Protein AF-A0A2N2IQR4-F1 (afdb_monomer_lite)

Foldseek 3Di:
DDDDDDDDDDDDDPDDDDDDDDPDPVNVVLVVQQDPCVVVLVVLLVCLVVFLVFKDWDKDKDWDDPDPQKTKIDMATQKIWGDDPNDIDMDGQVPQPPGDKDWDIWMWGDDPQKIKTAKIKIFLPPLSVSQSSSQVSLQCSQVVDPVHHHHRHPLVVLLNRGDQQVVLVVVQVVVCVVPVPDDRPSVVSSVVSNVVSVVVSVVVVVVSVVVSVLQGMWMWMKMWGHPDPQATDWIKIWTDGSNDTDIDIGGDHDD

pLDDT: mean 74.35, std 15.12, range [32.72, 92.81]

Radius of gyration: 30.04 Å; chains: 1; bounding box: 69×46×110 Å

Structure (mmCIF, N/CA/C/O backbone):
data_AF-A0A2N2IQR4-F1
#
_entry.id   AF-A0A2N2IQR4-F1
#
loop_
_atom_site.group_PDB
_atom_site.id
_atom_site.type_symbol
_atom_site.label_atom_id
_atom_site.label_alt_id
_atom_site.label_comp_id
_atom_site.label_asym_id
_atom_site.label_entity_id
_atom_site.label_seq_id
_atom_site.pdbx_PDB_ins_code
_atom_site.Cartn_x
_atom_site.Cartn_y
_atom_site.Cartn_z
_atom_site.occupancy
_atom_site.B_iso_or_equiv
_atom_site.auth_seq_id
_atom_site.auth_comp_id
_atom_site.auth_asym_id
_atom_site.auth_atom_id
_atom_site.pdbx_PDB_model_num
ATOM 1 N N . MET A 1 1 ? 37.941 -34.150 -79.525 1.00 46.03 1 MET A N 1
ATOM 2 C CA . MET A 1 1 ? 38.122 -34.285 -78.064 1.00 46.03 1 MET A CA 1
ATOM 3 C C . MET A 1 1 ? 38.570 -32.944 -77.514 1.00 46.03 1 MET A C 1
ATOM 5 O O . MET A 1 1 ? 39.666 -32.534 -77.856 1.00 46.03 1 MET A O 1
ATOM 9 N N . LEU A 1 2 ? 37.704 -32.277 -76.746 1.00 33.53 2 LEU A N 1
ATOM 10 C CA . LEU A 1 2 ? 37.981 -31.318 -75.663 1.00 33.53 2 LEU A CA 1
ATOM 11 C C . LEU A 1 2 ? 36.611 -31.006 -75.017 1.00 33.53 2 LEU A C 1
ATOM 13 O O . LEU A 1 2 ? 35.643 -30.749 -75.730 1.00 33.53 2 LEU A O 1
ATOM 17 N N . LYS A 1 3 ? 36.510 -31.203 -73.696 1.00 36.94 3 LYS A N 1
ATOM 18 C CA . LYS A 1 3 ? 35.276 -31.198 -72.881 1.00 36.94 3 LYS A CA 1
ATOM 19 C C . LYS A 1 3 ? 34.737 -29.772 -72.634 1.00 36.94 3 LYS A C 1
ATOM 21 O O . LYS A 1 3 ? 35.540 -28.843 -72.610 1.00 36.94 3 LYS A O 1
ATOM 26 N N . PRO A 1 4 ? 33.425 -29.597 -72.380 1.00 36.53 4 PRO A N 1
ATOM 27 C CA . PRO A 1 4 ? 32.854 -28.324 -71.943 1.00 36.53 4 PRO A CA 1
ATOM 28 C C . PRO A 1 4 ? 33.102 -28.078 -70.442 1.00 36.53 4 PRO A C 1
ATOM 30 O O . PRO A 1 4 ? 33.101 -29.018 -69.649 1.00 36.53 4 PRO A O 1
ATOM 33 N N . ALA A 1 5 ? 33.329 -26.814 -70.076 1.00 39.09 5 ALA A N 1
ATOM 34 C CA . ALA A 1 5 ? 33.608 -26.368 -68.712 1.00 39.09 5 ALA A CA 1
ATOM 35 C C . ALA A 1 5 ? 32.335 -26.305 -67.847 1.00 39.09 5 ALA A C 1
ATOM 37 O O . ALA A 1 5 ? 31.300 -25.789 -68.274 1.00 39.09 5 ALA A O 1
ATOM 38 N N . GLU A 1 6 ? 32.438 -26.829 -66.627 1.00 38.66 6 GLU A N 1
ATOM 39 C CA . GLU A 1 6 ? 31.408 -26.826 -65.585 1.00 38.66 6 GLU A CA 1
ATOM 40 C C . GLU A 1 6 ? 31.203 -25.414 -65.006 1.00 38.66 6 GLU A C 1
ATOM 42 O O . GLU A 1 6 ? 32.157 -24.681 -64.745 1.00 38.66 6 GLU A O 1
ATOM 47 N N . ARG A 1 7 ? 29.935 -25.026 -64.802 1.00 37.69 7 ARG A N 1
ATOM 48 C CA . ARG A 1 7 ? 29.548 -23.813 -64.067 1.00 37.69 7 ARG A CA 1
ATOM 49 C C . ARG A 1 7 ? 29.880 -23.988 -62.586 1.00 37.69 7 ARG A C 1
ATOM 51 O O . ARG A 1 7 ? 29.388 -24.925 -61.964 1.00 37.69 7 ARG A O 1
ATOM 58 N N . MET A 1 8 ? 30.638 -23.053 -62.018 1.00 36.00 8 MET A N 1
ATOM 59 C CA . MET A 1 8 ? 30.784 -22.931 -60.566 1.00 36.00 8 MET A CA 1
ATOM 60 C C . MET A 1 8 ? 29.458 -22.463 -59.934 1.00 36.00 8 MET A C 1
ATOM 62 O O . MET A 1 8 ? 28.780 -21.616 -60.526 1.00 36.00 8 MET A O 1
ATOM 66 N N . PRO A 1 9 ? 29.078 -22.972 -58.750 1.00 39.59 9 PRO A N 1
ATOM 67 C CA . PRO A 1 9 ? 27.963 -22.428 -57.986 1.00 39.59 9 PRO A CA 1
ATOM 68 C C . PRO A 1 9 ? 28.323 -21.026 -57.469 1.00 39.59 9 PRO A C 1
ATOM 70 O O . PRO A 1 9 ? 29.415 -20.808 -56.946 1.00 39.59 9 PRO A O 1
ATOM 73 N N . GLY A 1 10 ? 27.412 -20.070 -57.667 1.00 41.56 10 GLY A N 1
ATOM 74 C CA . GLY A 1 10 ? 27.537 -18.707 -57.149 1.00 41.56 10 GLY A CA 1
ATOM 75 C C . GLY A 1 10 ? 27.487 -18.654 -55.615 1.00 41.56 10 GLY A C 1
ATOM 76 O O . GLY A 1 10 ? 27.163 -19.658 -54.975 1.00 41.56 10 GLY A O 1
ATOM 77 N N . PRO A 1 11 ? 27.809 -17.495 -55.015 1.00 36.88 11 PRO A N 1
ATOM 78 C CA . PRO A 1 11 ? 27.816 -17.333 -53.569 1.00 36.88 11 PRO A CA 1
ATOM 79 C C . PRO A 1 11 ? 26.430 -17.617 -52.987 1.00 36.88 11 PRO A C 1
ATOM 81 O O . PRO A 1 11 ? 25.404 -17.170 -53.502 1.00 36.88 11 PRO A O 1
ATOM 84 N N . PHE A 1 12 ? 26.433 -18.394 -51.909 1.00 33.00 12 PHE A N 1
ATOM 85 C CA . PHE A 1 12 ? 25.277 -18.715 -51.089 1.00 33.00 12 PHE A CA 1
ATOM 86 C C . PHE A 1 12 ? 24.712 -17.402 -50.529 1.00 33.00 12 PHE A C 1
ATOM 88 O O . PHE A 1 12 ? 25.348 -16.759 -49.699 1.00 33.00 12 PHE A O 1
ATOM 95 N N . VAL A 1 13 ? 23.549 -16.973 -51.017 1.00 37.69 13 VAL A N 1
ATOM 96 C CA . VAL A 1 13 ? 22.765 -15.906 -50.386 1.00 37.69 13 VAL A CA 1
ATOM 97 C C . VAL A 1 13 ? 21.971 -16.581 -49.270 1.00 37.69 13 VAL A C 1
ATOM 99 O O . VAL A 1 13 ? 21.141 -17.437 -49.588 1.00 37.69 13 VAL A O 1
ATOM 102 N N . PRO A 1 14 ? 22.202 -16.266 -47.984 1.00 34.44 14 PRO A N 1
ATOM 103 C CA . PRO A 1 14 ? 21.338 -16.759 -46.927 1.00 34.44 14 PRO A CA 1
ATOM 104 C C . PRO A 1 14 ? 19.938 -16.194 -47.169 1.00 34.44 14 PRO A C 1
ATOM 106 O O . PRO A 1 14 ? 19.714 -14.985 -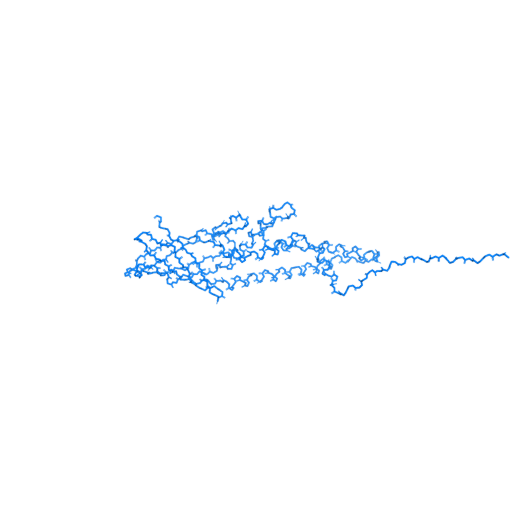47.121 1.00 34.44 14 PRO A O 1
ATOM 109 N N . THR A 1 15 ? 18.992 -17.070 -47.484 1.00 32.72 15 THR A N 1
ATOM 110 C CA . THR A 1 15 ? 17.569 -16.752 -47.430 1.00 32.72 15 THR A CA 1
ATOM 111 C C . THR A 1 15 ? 17.227 -16.413 -45.985 1.00 32.72 15 THR A C 1
ATOM 113 O O . THR A 1 15 ? 17.240 -17.302 -45.134 1.00 32.72 15 THR A O 1
ATOM 116 N N . LEU A 1 16 ? 16.945 -15.135 -45.720 1.00 33.28 16 LEU A N 1
ATOM 117 C CA . LEU A 1 16 ? 16.321 -14.674 -44.482 1.00 33.28 16 LEU A CA 1
ATOM 118 C C . LEU A 1 16 ? 15.070 -15.529 -44.213 1.00 33.28 16 LEU A C 1
ATOM 120 O O . LEU A 1 16 ? 14.200 -15.605 -45.091 1.00 33.28 16 LEU A O 1
ATOM 124 N N . PRO A 1 17 ? 14.963 -16.200 -43.055 1.00 35.16 17 PRO A N 1
ATOM 125 C CA . PRO A 1 17 ? 13.743 -16.894 -42.707 1.00 35.16 17 PRO A CA 1
ATOM 126 C C . PRO A 1 17 ? 12.660 -15.866 -42.374 1.00 35.16 17 PRO A C 1
ATOM 128 O O . PRO A 1 17 ? 12.889 -14.928 -41.622 1.00 35.16 17 PRO A O 1
ATOM 131 N N . GLY A 1 18 ? 11.480 -16.081 -42.953 1.00 33.03 18 GLY A N 1
ATOM 132 C CA . GLY A 1 18 ? 10.195 -15.755 -42.339 1.00 33.03 18 GLY A CA 1
ATOM 133 C C . GLY A 1 18 ? 9.960 -14.301 -41.944 1.00 33.03 18 GLY A C 1
ATOM 134 O O . GLY A 1 18 ? 10.193 -13.905 -40.811 1.00 33.03 18 GLY A O 1
ATOM 135 N N . ARG A 1 19 ? 9.331 -13.558 -42.855 1.00 37.69 19 ARG A N 1
ATOM 136 C CA . ARG A 1 19 ? 8.472 -12.412 -42.545 1.00 37.69 19 ARG A CA 1
ATOM 137 C C . ARG A 1 19 ? 7.421 -12.848 -41.504 1.00 37.69 19 ARG A C 1
ATOM 139 O O . ARG A 1 19 ? 6.400 -13.414 -41.887 1.00 37.69 19 ARG A O 1
ATOM 146 N N . HIS A 1 20 ? 7.682 -12.609 -40.221 1.00 36.56 20 HIS A N 1
ATOM 147 C CA . HIS A 1 20 ? 6.633 -12.508 -39.213 1.00 36.56 20 HIS A CA 1
ATOM 148 C C . HIS A 1 20 ? 6.045 -11.096 -39.300 1.00 36.56 20 HIS A C 1
ATOM 150 O O . HIS A 1 20 ? 6.766 -10.103 -39.350 1.00 36.56 20 HIS A O 1
ATOM 156 N N . GLU A 1 21 ? 4.726 -11.040 -39.458 1.00 39.31 21 GLU A N 1
ATOM 157 C CA . GLU A 1 21 ? 3.918 -9.826 -39.386 1.00 39.31 21 GLU A CA 1
ATOM 158 C C . GLU A 1 21 ? 4.241 -9.062 -38.102 1.00 39.31 21 GLU A C 1
ATOM 160 O O . GLU A 1 21 ? 4.269 -9.681 -37.043 1.00 39.31 21 GLU A O 1
ATOM 165 N N . GLY A 1 22 ? 4.482 -7.751 -38.241 1.00 35.44 22 GLY A N 1
ATOM 166 C CA . GLY A 1 22 ? 4.765 -6.760 -37.194 1.00 35.44 22 GLY A CA 1
ATOM 167 C C . GLY A 1 22 ? 4.352 -7.134 -35.771 1.00 35.44 22 GLY A C 1
ATOM 168 O O . GLY A 1 22 ? 3.330 -6.664 -35.280 1.00 35.44 22 GLY A O 1
ATOM 169 N N . ARG A 1 23 ? 5.188 -7.925 -35.100 1.00 37.59 23 ARG A N 1
ATOM 170 C CA . ARG A 1 23 ? 5.576 -7.594 -33.735 1.00 37.59 23 ARG A CA 1
ATOM 171 C C . ARG A 1 23 ? 6.547 -6.443 -33.881 1.00 37.59 23 ARG A C 1
ATOM 173 O O . ARG A 1 23 ? 7.438 -6.508 -34.733 1.00 37.59 23 ARG A O 1
ATOM 180 N N . ASP A 1 24 ? 6.246 -5.339 -33.214 1.00 47.69 24 ASP A N 1
ATOM 181 C CA . ASP A 1 24 ? 7.036 -4.131 -33.365 1.00 47.69 24 ASP A CA 1
ATOM 182 C C . ASP A 1 24 ? 8.486 -4.479 -33.006 1.00 47.69 24 ASP A C 1
ATOM 184 O O . ASP A 1 24 ? 8.735 -5.133 -32.002 1.00 47.69 24 ASP A O 1
ATOM 188 N N . LEU A 1 25 ? 9.462 -4.035 -33.803 1.00 46.28 25 LEU A N 1
ATOM 189 C CA . LEU A 1 25 ? 10.890 -4.121 -33.446 1.00 46.28 25 LEU A CA 1
ATOM 190 C C . LEU A 1 25 ? 11.134 -3.576 -32.022 1.00 46.28 25 LEU A C 1
ATOM 192 O O . LEU A 1 25 ? 12.064 -3.979 -31.335 1.00 46.28 25 LEU A O 1
ATOM 196 N N . VAL A 1 26 ? 10.265 -2.653 -31.604 1.00 43.19 26 VAL A N 1
ATOM 197 C CA . VAL A 1 26 ? 10.172 -2.083 -30.264 1.00 43.19 26 VAL A CA 1
ATOM 198 C C . VAL A 1 26 ? 9.746 -3.120 -29.219 1.00 43.19 26 VAL A C 1
ATOM 200 O O . VAL A 1 26 ? 10.344 -3.129 -28.156 1.00 43.19 26 VAL A O 1
ATOM 203 N N . ASP A 1 27 ? 8.792 -4.009 -29.504 1.00 44.38 27 ASP A N 1
ATOM 204 C CA . ASP A 1 27 ? 8.357 -5.071 -28.582 1.00 44.38 27 ASP A CA 1
ATOM 205 C C . ASP A 1 27 ? 9.464 -6.116 -28.371 1.00 44.38 27 ASP A C 1
ATOM 207 O O . ASP A 1 27 ? 9.732 -6.499 -27.237 1.00 44.38 27 ASP A O 1
ATOM 211 N N . ASP A 1 28 ? 10.163 -6.518 -29.440 1.00 53.44 28 ASP A N 1
ATOM 212 C CA . ASP A 1 28 ? 11.284 -7.468 -29.346 1.00 53.44 28 ASP A CA 1
ATOM 213 C C . ASP A 1 28 ? 12.491 -6.849 -28.603 1.00 53.44 28 ASP A C 1
ATOM 215 O O . ASP A 1 28 ? 13.154 -7.527 -27.821 1.00 53.44 28 ASP A O 1
ATOM 219 N N . LEU A 1 29 ? 12.754 -5.545 -28.790 1.00 51.97 29 LEU A N 1
ATOM 220 C CA . LEU A 1 29 ? 13.751 -4.800 -28.007 1.00 51.97 29 LEU A CA 1
ATOM 221 C C . LEU A 1 29 ? 13.323 -4.673 -26.537 1.00 51.97 29 LEU A C 1
ATOM 223 O O . LEU A 1 29 ? 14.140 -4.848 -25.640 1.00 51.97 29 LEU A O 1
ATOM 227 N N . ILE A 1 30 ? 12.051 -4.384 -26.265 1.00 52.94 30 ILE A N 1
ATOM 228 C CA . ILE A 1 30 ? 11.530 -4.296 -24.898 1.00 52.94 30 ILE A CA 1
ATOM 229 C C . ILE A 1 30 ? 11.671 -5.649 -24.184 1.00 52.94 30 ILE A C 1
ATOM 231 O O . ILE A 1 30 ? 12.169 -5.678 -23.064 1.00 52.94 30 ILE A O 1
ATOM 235 N N . ASP A 1 31 ? 11.322 -6.765 -24.826 1.00 59.16 31 ASP A N 1
ATOM 236 C CA . ASP A 1 31 ? 11.458 -8.104 -24.234 1.00 59.16 31 ASP A CA 1
ATOM 237 C C . ASP A 1 31 ? 12.926 -8.504 -23.975 1.00 59.16 31 ASP A C 1
ATOM 239 O O . ASP A 1 31 ? 13.196 -9.241 -23.025 1.00 59.16 31 ASP A O 1
ATOM 243 N N . GLU A 1 32 ? 13.881 -8.015 -24.774 1.00 63.22 32 GLU A N 1
ATOM 244 C CA . GLU A 1 32 ? 15.316 -8.280 -24.575 1.00 63.22 32 GLU A CA 1
ATOM 245 C C . GLU A 1 32 ? 15.944 -7.414 -23.468 1.00 63.22 32 GLU A C 1
ATOM 247 O O . GLU A 1 32 ? 16.869 -7.859 -22.786 1.00 63.22 32 GLU A O 1
ATOM 252 N N . TYR A 1 33 ? 15.420 -6.205 -23.246 1.00 66.88 33 TYR A N 1
ATOM 253 C CA . TYR A 1 33 ? 15.952 -5.257 -22.259 1.00 66.88 33 TYR A CA 1
ATOM 254 C C . TYR A 1 33 ? 15.136 -5.157 -20.965 1.00 66.88 33 TYR A C 1
ATOM 256 O O . TYR A 1 33 ? 15.553 -4.441 -20.056 1.00 66.88 33 TYR A O 1
ATOM 264 N N . ILE A 1 34 ? 14.018 -5.882 -20.841 1.00 67.44 34 ILE A N 1
ATOM 265 C CA . ILE A 1 34 ? 13.331 -6.089 -19.562 1.00 67.44 34 ILE A CA 1
ATOM 266 C C . ILE A 1 34 ? 14.070 -7.186 -18.778 1.00 67.44 34 ILE A C 1
ATOM 268 O O . ILE A 1 34 ? 14.111 -8.344 -19.209 1.00 67.44 34 ILE A O 1
ATOM 272 N N . PRO A 1 35 ? 14.605 -6.886 -17.583 1.00 65.94 35 PRO A N 1
ATOM 273 C CA . PRO A 1 35 ? 15.250 -7.895 -16.764 1.00 65.94 35 PRO A CA 1
ATOM 274 C C . PRO A 1 35 ? 14.276 -9.016 -16.368 1.00 65.94 35 PRO A C 1
ATOM 276 O O . PRO A 1 35 ? 13.117 -8.740 -16.047 1.00 65.94 35 PRO A O 1
ATOM 279 N N . PRO A 1 36 ? 14.728 -10.280 -16.254 1.00 68.00 36 PRO A N 1
ATOM 280 C CA . PRO A 1 36 ? 13.872 -11.388 -15.820 1.00 68.00 36 PRO A CA 1
ATOM 281 C C . PRO A 1 36 ? 13.180 -11.153 -14.468 1.00 68.00 36 PRO A C 1
ATOM 283 O O . PRO A 1 36 ? 12.086 -11.665 -14.226 1.00 68.00 36 PRO A O 1
ATOM 286 N N . TRP A 1 37 ? 13.793 -10.358 -13.585 1.00 65.31 37 TRP A N 1
ATOM 287 C CA . TRP A 1 37 ? 13.205 -9.990 -12.299 1.00 65.31 37 TRP A CA 1
ATOM 288 C C . TRP A 1 37 ? 11.960 -9.100 -12.435 1.00 65.31 37 TRP A C 1
ATOM 290 O O . TRP A 1 37 ? 11.077 -9.161 -11.581 1.00 65.31 37 TRP A O 1
ATOM 300 N N . ALA A 1 38 ? 11.817 -8.332 -13.519 1.00 67.94 38 ALA A N 1
ATOM 301 C CA . ALA A 1 38 ? 10.671 -7.445 -13.728 1.00 67.94 38 ALA A CA 1
ATOM 302 C C . ALA A 1 38 ? 9.354 -8.226 -13.860 1.00 67.94 38 ALA A C 1
ATOM 304 O O . ALA A 1 38 ? 8.302 -7.772 -13.410 1.00 67.94 38 ALA A O 1
ATOM 305 N N . GLN A 1 39 ? 9.408 -9.457 -14.380 1.00 68.44 39 GLN A N 1
ATOM 306 C CA . GLN A 1 39 ? 8.248 -10.352 -14.411 1.00 68.44 39 GLN A CA 1
ATOM 307 C C . GLN A 1 39 ? 7.770 -10.714 -12.995 1.00 68.44 39 GLN A C 1
ATOM 309 O O . GLN A 1 39 ? 6.568 -10.841 -12.760 1.00 68.44 39 GLN A O 1
ATOM 314 N N . GLN A 1 40 ? 8.687 -10.821 -12.027 1.00 68.31 40 GLN A N 1
ATOM 315 C CA . GLN A 1 40 ? 8.338 -11.080 -10.626 1.00 68.31 40 GLN A CA 1
ATOM 316 C C . GLN A 1 40 ? 7.637 -9.877 -9.981 1.00 68.31 40 GLN A C 1
ATOM 318 O O . GLN A 1 40 ? 6.782 -10.066 -9.119 1.00 68.31 40 GLN A O 1
ATOM 323 N N . MET A 1 41 ? 7.928 -8.654 -10.435 1.00 65.75 41 MET A N 1
ATOM 324 C CA . MET A 1 41 ? 7.241 -7.446 -9.964 1.00 65.75 41 MET A CA 1
ATOM 325 C C . MET A 1 41 ? 5.789 -7.369 -10.429 1.00 65.75 41 MET A C 1
ATOM 327 O O . MET A 1 41 ? 4.927 -6.926 -9.673 1.00 65.75 41 MET A O 1
ATOM 331 N N . ILE A 1 42 ? 5.480 -7.880 -11.622 1.00 66.81 42 ILE A N 1
ATOM 332 C CA . ILE A 1 42 ? 4.090 -7.990 -12.089 1.00 66.81 42 ILE A CA 1
ATOM 333 C C . ILE A 1 42 ? 3.303 -8.970 -11.210 1.00 66.81 42 ILE A C 1
ATOM 335 O O . ILE A 1 42 ? 2.156 -8.694 -10.863 1.00 66.81 42 ILE A O 1
ATOM 339 N N . VAL A 1 43 ? 3.922 -10.084 -10.805 1.00 69.44 43 VAL A N 1
ATOM 340 C CA . VAL A 1 43 ? 3.301 -11.037 -9.868 1.00 69.44 43 VAL A CA 1
ATOM 341 C C . VAL A 1 43 ? 3.038 -10.372 -8.516 1.00 69.44 43 VAL A C 1
ATOM 343 O O . VAL A 1 43 ? 1.936 -10.489 -7.997 1.00 69.44 43 VAL A O 1
ATOM 346 N N . VAL A 1 44 ? 3.995 -9.602 -7.990 1.00 67.44 44 VAL A N 1
ATOM 347 C CA . VAL A 1 44 ? 3.833 -8.850 -6.732 1.00 67.44 44 VAL A CA 1
ATOM 348 C C . VAL A 1 44 ? 2.641 -7.894 -6.774 1.00 67.44 44 VAL A C 1
ATOM 350 O O . VAL A 1 44 ? 1.868 -7.830 -5.824 1.00 67.44 44 VAL A O 1
ATOM 353 N N . LEU A 1 45 ? 2.448 -7.176 -7.881 1.00 66.25 45 LEU A N 1
ATOM 354 C CA . LEU A 1 45 ? 1.283 -6.300 -8.042 1.00 66.25 45 LEU A CA 1
ATOM 355 C C . LEU A 1 45 ? -0.035 -7.086 -8.157 1.00 66.25 45 LEU A C 1
ATOM 357 O O . LEU A 1 45 ? -1.088 -6.566 -7.790 1.00 66.25 45 LEU A O 1
ATOM 361 N N . GLY A 1 46 ? 0.013 -8.332 -8.636 1.00 62.53 46 GLY A N 1
ATOM 362 C CA . GLY A 1 46 ? -1.127 -9.250 -8.641 1.00 62.53 46 GLY A CA 1
ATOM 363 C C . GLY A 1 46 ? -1.519 -9.744 -7.245 1.00 62.53 46 GLY A C 1
ATOM 364 O O . GLY A 1 46 ? -2.710 -9.873 -6.968 1.00 62.53 46 GLY A O 1
ATOM 365 N N . ASP A 1 47 ? -0.539 -9.938 -6.357 1.00 68.62 47 ASP A N 1
ATOM 366 C CA . ASP A 1 47 ? -0.728 -10.444 -4.985 1.00 68.62 47 ASP A CA 1
ATOM 367 C C . ASP A 1 47 ? -1.377 -9.399 -4.038 1.00 68.62 47 ASP A C 1
ATOM 369 O O . ASP A 1 47 ? -1.752 -9.714 -2.909 1.00 68.62 47 ASP A O 1
ATOM 373 N N . VAL A 1 48 ? -1.554 -8.145 -4.480 1.00 68.88 48 VAL A N 1
ATOM 374 C CA . VAL A 1 48 ? -2.131 -7.055 -3.664 1.00 68.88 48 VAL A CA 1
ATOM 375 C C . VAL A 1 48 ? -3.534 -7.393 -3.150 1.00 68.88 48 VAL A C 1
ATOM 377 O O . VAL A 1 48 ? -3.875 -7.019 -2.029 1.00 68.88 48 VAL A O 1
ATOM 380 N N . SER A 1 49 ? -4.350 -8.092 -3.948 1.00 64.25 49 SER A N 1
ATOM 381 C CA . SER A 1 49 ? -5.708 -8.476 -3.536 1.00 64.25 49 SER A CA 1
ATOM 382 C C . SER A 1 49 ? -5.688 -9.399 -2.320 1.00 64.25 49 SER A C 1
ATOM 384 O O . SER A 1 49 ? -6.476 -9.199 -1.400 1.00 64.25 49 SER A O 1
ATOM 386 N N . ASP A 1 50 ? -4.761 -10.357 -2.297 1.00 65.44 50 ASP A N 1
ATOM 387 C CA . ASP A 1 50 ? -4.650 -11.341 -1.219 1.00 65.44 50 ASP A CA 1
ATOM 388 C C . ASP A 1 50 ? -4.224 -10.661 0.093 1.00 65.44 50 ASP A C 1
ATOM 390 O O . ASP A 1 50 ? -4.730 -10.978 1.166 1.00 65.44 50 ASP A O 1
ATOM 394 N N . ILE A 1 51 ? -3.360 -9.643 0.014 1.00 67.00 51 ILE A N 1
ATOM 395 C CA . ILE A 1 51 ? -2.942 -8.874 1.195 1.00 67.00 51 ILE A CA 1
ATOM 396 C C . ILE A 1 51 ? -4.081 -8.043 1.771 1.00 67.00 51 ILE A C 1
ATOM 398 O O . ILE A 1 51 ? -4.212 -7.957 2.990 1.00 67.00 51 ILE A O 1
ATOM 402 N N . VAL A 1 52 ? -4.889 -7.403 0.923 1.00 68.19 52 VAL A N 1
ATOM 403 C CA . VAL A 1 52 ? -6.040 -6.625 1.405 1.00 68.19 52 VAL A CA 1
ATOM 404 C C . VAL A 1 52 ? -7.027 -7.529 2.147 1.00 68.1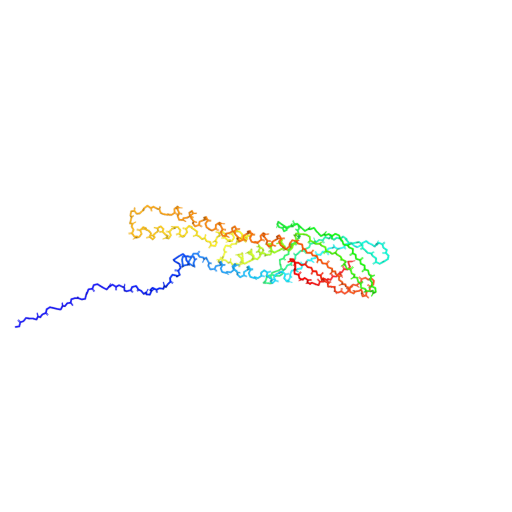9 52 VAL A C 1
ATOM 406 O O . VAL A 1 52 ? -7.618 -7.086 3.132 1.00 68.19 52 VAL A O 1
ATOM 409 N N . ASP A 1 53 ? -7.156 -8.786 1.720 1.00 67.38 53 ASP A N 1
ATOM 410 C CA . ASP A 1 53 ? -8.020 -9.774 2.366 1.00 67.38 53 ASP A CA 1
ATOM 411 C C . ASP A 1 53 ? -7.449 -10.279 3.708 1.00 67.38 53 ASP A C 1
ATOM 413 O O . ASP A 1 53 ? -8.209 -10.461 4.663 1.00 67.38 53 ASP A O 1
ATOM 417 N N . ASP A 1 54 ? -6.127 -10.446 3.819 1.00 75.25 54 ASP A N 1
ATOM 418 C CA . ASP A 1 54 ? -5.460 -10.975 5.022 1.00 75.25 54 ASP A CA 1
ATOM 419 C C . ASP A 1 54 ? -4.983 -9.900 6.018 1.00 75.25 54 ASP A C 1
ATOM 421 O O . ASP A 1 54 ? -4.445 -10.221 7.088 1.00 75.25 54 ASP A O 1
ATOM 425 N N . MET A 1 55 ? -5.184 -8.620 5.700 1.00 81.50 55 MET A N 1
ATOM 426 C CA . MET A 1 55 ? -4.726 -7.509 6.530 1.00 81.50 55 MET A CA 1
ATOM 427 C C . MET A 1 55 ? -5.454 -7.455 7.875 1.00 81.50 55 MET A C 1
ATOM 429 O O . MET A 1 55 ? -6.683 -7.516 7.972 1.00 81.50 55 MET A O 1
ATOM 433 N N . ARG A 1 56 ? -4.679 -7.260 8.940 1.00 88.31 56 ARG A N 1
ATOM 434 C CA . ARG A 1 56 ? -5.168 -7.137 10.311 1.00 88.31 56 ARG A CA 1
ATOM 435 C C . ARG A 1 56 ? -4.815 -5.781 10.879 1.00 88.31 56 ARG A C 1
ATOM 437 O O . ARG A 1 56 ? -3.713 -5.269 10.706 1.00 88.31 56 ARG A O 1
ATOM 444 N N . VAL A 1 57 ? -5.766 -5.230 11.618 1.00 87.06 57 VAL A N 1
ATOM 445 C CA . VAL A 1 57 ? -5.597 -3.975 12.339 1.00 87.06 57 VAL A CA 1
ATOM 446 C C . VAL A 1 57 ? -5.864 -4.230 13.810 1.00 87.06 57 VAL A C 1
ATOM 448 O O . VAL A 1 57 ? -6.973 -4.602 14.198 1.00 87.06 57 VAL A O 1
ATOM 451 N N . TYR A 1 58 ? -4.848 -3.994 14.630 1.00 89.38 58 TYR A N 1
ATOM 452 C CA . TYR A 1 58 ? -4.976 -3.967 16.078 1.00 89.38 58 TYR A CA 1
ATOM 453 C C . TYR A 1 58 ? -5.215 -2.536 16.523 1.00 89.38 58 TYR A C 1
ATOM 455 O O . TYR A 1 58 ? -4.505 -1.610 16.121 1.00 89.38 58 TYR A O 1
ATOM 463 N N . HIS A 1 59 ? -6.229 -2.356 17.358 1.00 85.94 59 HIS A N 1
ATOM 464 C CA . HIS A 1 59 ? -6.618 -1.043 17.831 1.00 85.94 59 HIS A CA 1
ATOM 465 C C . HIS A 1 59 ? -7.090 -1.100 19.282 1.00 85.94 59 HIS A C 1
ATOM 467 O O . HIS A 1 59 ? -7.747 -2.051 19.715 1.00 85.94 59 HIS A O 1
ATOM 473 N N . THR A 1 60 ? -6.793 -0.037 20.019 1.00 87.62 60 THR A N 1
ATOM 474 C CA . THR A 1 60 ? -7.253 0.169 21.387 1.00 87.62 60 THR A CA 1
ATOM 475 C C . THR A 1 60 ? -8.512 1.020 21.363 1.00 87.62 60 THR A C 1
ATOM 477 O O . THR A 1 60 ? -8.553 2.071 20.724 1.00 87.62 60 THR A O 1
ATOM 480 N N . VAL A 1 61 ? -9.544 0.577 22.083 1.00 86.50 61 VAL A N 1
ATOM 481 C CA . VAL A 1 61 ? -10.831 1.272 22.203 1.00 86.50 61 VAL A CA 1
ATOM 482 C C . VAL A 1 61 ? -11.086 1.646 23.656 1.00 86.50 61 VAL A C 1
ATOM 484 O O . VAL A 1 61 ? -11.003 0.800 24.548 1.00 86.50 61 VAL A O 1
ATOM 487 N N . PHE A 1 62 ? -11.488 2.893 23.887 1.00 87.25 62 PHE A N 1
ATOM 488 C CA . PHE A 1 62 ? -11.968 3.369 25.178 1.00 87.25 62 PHE A CA 1
ATOM 489 C C . PHE A 1 62 ? -13.463 3.659 25.100 1.00 87.25 62 PHE A C 1
ATOM 491 O O . PHE A 1 62 ? -13.896 4.514 24.334 1.00 87.25 62 PHE A O 1
ATOM 498 N N . LEU A 1 63 ? -14.253 2.958 25.916 1.00 86.44 63 LEU A N 1
ATOM 499 C CA . LEU A 1 63 ? -15.702 3.139 25.996 1.00 86.44 63 LEU A CA 1
ATOM 500 C C . LEU A 1 63 ? -16.083 3.912 27.261 1.00 86.44 63 LEU A C 1
ATOM 502 O O . LEU A 1 63 ? -15.750 3.508 28.377 1.00 86.44 63 LEU A O 1
ATOM 506 N N . ILE A 1 64 ? -16.832 4.996 27.084 1.00 89.75 64 ILE A N 1
ATOM 507 C CA . ILE A 1 64 ? -17.382 5.827 28.154 1.00 89.75 64 ILE A CA 1
ATOM 508 C C . ILE A 1 64 ? -18.899 5.595 28.209 1.00 89.75 64 ILE A C 1
ATOM 510 O O . ILE A 1 64 ? -19.587 5.866 27.222 1.00 89.75 64 ILE A O 1
ATOM 514 N N . PRO A 1 65 ? -19.453 5.104 29.333 1.00 89.38 65 PRO A N 1
ATOM 515 C CA . PRO A 1 65 ? -20.890 4.887 29.456 1.00 89.38 65 PRO A CA 1
ATOM 516 C C . PRO A 1 65 ? -21.644 6.222 29.496 1.00 89.38 65 PRO A C 1
ATOM 518 O O . PRO A 1 65 ? -21.308 7.109 30.283 1.00 89.38 65 PRO A O 1
ATOM 521 N N . MET A 1 66 ? -22.696 6.341 28.685 1.00 90.06 66 MET A N 1
ATOM 522 C CA . MET A 1 66 ? -23.579 7.517 28.637 1.00 90.06 66 MET A CA 1
ATOM 523 C C . MET A 1 66 ? -24.911 7.304 29.381 1.00 90.06 66 MET A C 1
ATOM 525 O O . MET A 1 66 ? -25.651 8.258 29.615 1.00 90.06 66 MET A O 1
ATOM 529 N N . GLY A 1 67 ? -25.197 6.067 29.804 1.00 86.25 67 GLY A N 1
ATOM 530 C CA . GLY A 1 67 ? -26.475 5.660 30.398 1.00 86.25 67 GLY A CA 1
ATOM 531 C C . GLY A 1 67 ? -27.379 4.961 29.379 1.00 86.25 67 GLY A C 1
ATOM 532 O O . GLY A 1 67 ? -27.083 4.953 28.193 1.00 86.25 67 GLY A O 1
ATOM 533 N N . ASN A 1 68 ? -28.462 4.325 29.840 1.00 87.56 68 ASN A N 1
ATOM 534 C CA . ASN A 1 68 ? -29.407 3.580 28.985 1.00 87.56 68 ASN A CA 1
ATOM 535 C C . ASN A 1 68 ? -28.748 2.553 28.043 1.00 87.56 68 ASN A C 1
ATOM 537 O O . ASN A 1 68 ? -29.218 2.356 26.926 1.00 87.56 68 ASN A O 1
ATOM 541 N N . ASN A 1 69 ? -27.678 1.893 28.498 1.00 86.81 69 ASN A N 1
ATOM 542 C CA . ASN A 1 69 ? -26.895 0.940 27.703 1.00 86.81 69 ASN A CA 1
ATOM 543 C C . ASN A 1 69 ? -26.256 1.550 26.438 1.00 86.81 69 ASN A C 1
ATOM 545 O O . ASN A 1 69 ? -25.975 0.830 25.483 1.00 86.81 69 ASN A O 1
ATOM 549 N N . GLU A 1 70 ? -26.020 2.864 26.427 1.00 90.81 70 GLU A N 1
ATOM 550 C CA . GLU A 1 70 ? -25.293 3.575 25.376 1.00 90.81 70 GLU A CA 1
ATOM 551 C C . GLU A 1 70 ? -23.868 3.920 25.824 1.00 90.81 70 GLU A C 1
ATOM 553 O O . GLU A 1 70 ? -23.609 4.224 26.996 1.00 90.81 70 GLU A O 1
ATOM 558 N N . TYR A 1 71 ? -22.945 3.906 24.864 1.00 89.81 71 TYR A N 1
ATOM 559 C CA . TYR A 1 71 ? -21.525 4.156 25.072 1.00 89.81 71 TYR A CA 1
ATOM 560 C C . TYR A 1 71 ? -20.969 5.065 23.978 1.00 89.81 71 TYR A C 1
ATOM 562 O O . TYR A 1 71 ? -21.295 4.930 22.794 1.00 89.81 71 TYR A O 1
ATOM 570 N N . TYR A 1 72 ? -20.079 5.959 24.390 1.00 90.31 72 TYR A N 1
ATOM 571 C CA . TYR A 1 72 ? -19.225 6.734 23.504 1.00 90.31 72 TYR A CA 1
ATOM 572 C C . TYR A 1 72 ? -17.857 6.062 23.417 1.00 90.31 72 TYR A C 1
ATOM 574 O O . TYR A 1 72 ? -17.246 5.797 24.451 1.00 90.31 72 TYR A O 1
ATOM 582 N N . GLY A 1 73 ? -17.398 5.758 22.209 1.00 88.38 73 GLY A N 1
ATOM 583 C CA . GLY A 1 73 ? -16.131 5.090 21.955 1.00 88.38 73 GLY A CA 1
ATOM 584 C C . GLY A 1 73 ? -15.120 6.018 21.303 1.00 88.38 73 GLY A C 1
ATOM 585 O O . GLY A 1 73 ? -15.407 6.585 20.252 1.00 88.38 73 GLY A O 1
ATOM 586 N N . THR A 1 74 ? -13.933 6.120 21.895 1.00 89.62 74 THR A N 1
ATOM 587 C CA . THR A 1 74 ? -12.741 6.651 21.222 1.00 89.62 74 THR A CA 1
ATOM 588 C C . THR A 1 74 ? -11.790 5.508 20.902 1.00 89.62 74 THR A C 1
ATOM 590 O O . THR A 1 74 ? -11.840 4.451 21.541 1.00 89.62 74 THR A O 1
ATOM 593 N N . GLN A 1 75 ? -10.928 5.685 19.902 1.00 87.31 75 GLN A N 1
ATOM 594 C CA . GLN A 1 75 ? -10.023 4.620 19.481 1.00 87.31 75 GLN A CA 1
ATOM 595 C C . GLN A 1 75 ? -8.702 5.128 18.913 1.00 87.31 75 GLN A C 1
ATOM 597 O O . GLN A 1 75 ? -8.614 6.240 18.397 1.00 87.31 75 GLN A O 1
ATOM 602 N N . SER A 1 76 ? -7.697 4.261 18.965 1.00 87.38 76 SER A N 1
ATOM 603 C CA . SER A 1 76 ? -6.403 4.441 18.315 1.00 87.38 76 SER A CA 1
ATOM 604 C C . SER A 1 76 ? -6.018 3.154 17.607 1.00 87.38 76 SER A C 1
ATOM 606 O O . SER A 1 76 ? -6.176 2.073 18.166 1.00 87.38 76 SER A O 1
ATOM 608 N N . TRP A 1 77 ? -5.519 3.271 16.380 1.00 88.00 77 TRP A N 1
ATOM 609 C CA . TRP A 1 77 ? -4.889 2.156 15.685 1.00 88.00 77 TRP A CA 1
ATOM 610 C C . TRP A 1 77 ? -3.455 2.022 16.177 1.00 88.00 77 TRP A C 1
ATOM 612 O O . TRP A 1 77 ? -2.691 2.986 16.131 1.00 88.00 77 TRP A O 1
ATOM 622 N N . ASP A 1 78 ? -3.109 0.833 16.652 1.00 88.75 78 ASP A N 1
ATOM 623 C CA . ASP A 1 78 ? -1.824 0.582 17.296 1.00 88.75 78 ASP A CA 1
ATOM 624 C C . ASP A 1 78 ? -0.857 -0.079 16.314 1.00 88.75 78 ASP A C 1
ATOM 626 O O . ASP A 1 78 ? 0.285 0.358 16.171 1.00 88.75 78 ASP A O 1
ATOM 630 N N . ILE A 1 79 ? -1.333 -1.113 15.612 1.00 91.56 79 ILE A N 1
ATOM 631 C CA . ILE A 1 79 ? -0.544 -1.918 14.676 1.00 91.56 79 ILE A CA 1
ATOM 632 C C . ILE A 1 79 ? -1.405 -2.293 13.471 1.00 91.56 79 ILE A C 1
ATOM 634 O O . ILE A 1 79 ? -2.567 -2.676 13.618 1.00 91.56 79 ILE A O 1
ATOM 638 N N . VAL A 1 80 ? -0.804 -2.233 12.289 1.00 89.31 80 VAL A N 1
ATOM 639 C CA . VAL A 1 80 ? -1.314 -2.847 11.065 1.00 89.31 80 VAL A CA 1
ATOM 640 C C . VAL A 1 80 ? -0.342 -3.942 10.652 1.00 89.31 80 VAL A C 1
ATOM 642 O O . VAL A 1 80 ? 0.864 -3.700 10.620 1.00 89.31 80 VAL A O 1
ATOM 645 N N . GLU A 1 81 ? -0.851 -5.126 10.322 1.00 92.81 81 GLU A N 1
ATOM 646 C CA . GLU A 1 81 ? -0.029 -6.224 9.816 1.00 92.81 81 GLU A CA 1
ATOM 647 C C . GLU A 1 81 ? -0.694 -6.989 8.670 1.00 92.81 81 GLU A C 1
ATOM 649 O O . GLU A 1 81 ? -1.918 -7.014 8.547 1.00 92.81 81 GLU A O 1
ATOM 654 N N . PHE A 1 82 ? 0.121 -7.659 7.863 1.00 87.62 82 PHE A N 1
ATOM 655 C CA . PHE A 1 82 ? -0.310 -8.664 6.894 1.00 87.62 82 PHE A CA 1
ATOM 656 C C . PHE A 1 82 ? 0.765 -9.749 6.747 1.00 87.62 82 PHE A C 1
ATOM 658 O O . PHE A 1 82 ? 1.937 -9.522 7.063 1.00 87.62 82 PHE A O 1
ATOM 665 N N . ASP A 1 83 ? 0.375 -10.937 6.281 1.00 87.81 83 ASP A N 1
ATOM 666 C CA . ASP A 1 83 ? 1.331 -11.973 5.878 1.00 87.81 83 ASP A CA 1
ATOM 667 C C . ASP A 1 83 ? 1.622 -11.847 4.385 1.00 87.81 83 ASP A C 1
ATOM 669 O O . ASP A 1 83 ? 0.716 -11.679 3.570 1.00 87.81 83 ASP A O 1
ATOM 673 N N . TYR A 1 84 ? 2.895 -11.949 4.023 1.00 82.44 84 TYR A N 1
ATOM 674 C CA . TYR A 1 84 ? 3.299 -12.118 2.641 1.00 82.44 84 TYR A CA 1
ATOM 675 C C . TYR A 1 84 ? 4.350 -13.213 2.520 1.00 82.44 84 TYR A C 1
ATOM 677 O O . TYR A 1 84 ? 5.500 -13.070 2.952 1.00 82.44 84 TYR A O 1
ATOM 685 N N . ARG A 1 85 ? 3.950 -14.328 1.898 1.00 82.75 85 ARG A N 1
ATOM 686 C CA . ARG A 1 85 ? 4.804 -15.504 1.661 1.00 82.75 85 ARG A CA 1
ATOM 687 C C . ARG A 1 85 ? 5.473 -16.014 2.947 1.00 82.75 85 ARG A C 1
ATOM 689 O O . ARG A 1 85 ? 6.637 -16.417 2.923 1.00 82.75 85 ARG A O 1
ATOM 696 N N . GLY A 1 86 ? 4.745 -15.995 4.066 1.00 83.31 86 GLY A N 1
ATOM 697 C CA . GLY A 1 86 ? 5.234 -16.430 5.376 1.00 83.31 86 GLY A CA 1
ATOM 698 C C . GLY A 1 86 ? 6.076 -15.394 6.125 1.00 83.31 86 GLY A C 1
ATOM 699 O O . GLY A 1 86 ? 6.633 -15.721 7.176 1.00 83.31 86 GLY A O 1
ATOM 700 N N . ASN A 1 87 ? 6.195 -14.168 5.604 1.00 83.06 87 ASN A N 1
ATOM 701 C CA . ASN A 1 87 ? 6.768 -13.039 6.327 1.00 83.06 87 ASN A CA 1
ATOM 702 C C . ASN A 1 87 ? 5.637 -12.169 6.869 1.00 83.06 87 ASN A C 1
ATOM 704 O O . ASN A 1 87 ? 4.832 -11.650 6.100 1.00 83.06 87 ASN A O 1
ATOM 708 N N . VAL A 1 88 ? 5.617 -11.965 8.185 1.00 90.31 88 VAL A N 1
ATOM 709 C CA . VAL A 1 88 ? 4.705 -11.003 8.807 1.00 90.31 88 VAL A CA 1
ATOM 710 C C . VAL A 1 88 ? 5.291 -9.607 8.643 1.00 90.31 88 VAL A C 1
ATOM 712 O O . VAL A 1 88 ? 6.348 -9.298 9.198 1.00 90.31 88 VAL A O 1
ATOM 715 N N . VAL A 1 89 ? 4.592 -8.770 7.886 1.00 89.00 89 VAL A N 1
ATOM 716 C CA . VAL A 1 89 ? 4.882 -7.343 7.756 1.00 89.00 89 VAL A CA 1
ATOM 717 C C . VAL A 1 89 ? 3.989 -6.611 8.735 1.00 89.00 89 VAL A C 1
ATOM 719 O O . VAL A 1 89 ? 2.776 -6.771 8.688 1.00 89.00 89 VAL A O 1
ATOM 722 N N . SER A 1 90 ? 4.576 -5.825 9.632 1.00 92.56 90 SER A N 1
ATOM 723 C CA . SER A 1 90 ? 3.843 -5.129 10.685 1.00 92.56 90 SER A CA 1
ATOM 724 C C . SER A 1 90 ? 4.462 -3.766 10.944 1.00 92.56 90 SER A C 1
ATOM 726 O O . SER A 1 90 ? 5.675 -3.671 11.125 1.00 92.56 90 SER A O 1
ATOM 728 N N . ASP A 1 91 ? 3.629 -2.734 11.055 1.00 90.31 91 ASP A N 1
ATOM 729 C CA . ASP A 1 91 ? 4.071 -1.408 11.487 1.00 90.31 91 ASP A CA 1
ATOM 730 C C . ASP A 1 91 ? 2.955 -0.629 12.198 1.00 90.31 91 ASP A C 1
ATOM 732 O O . ASP A 1 91 ? 1.770 -0.965 12.124 1.00 90.31 91 ASP A O 1
ATOM 736 N N . SER A 1 92 ? 3.339 0.425 12.915 1.00 88.31 92 SER A N 1
ATOM 737 C CA . SER A 1 92 ? 2.386 1.377 13.473 1.00 88.31 92 SER A CA 1
ATOM 738 C C . SER A 1 92 ? 1.908 2.348 12.385 1.00 88.31 92 SER A C 1
ATOM 740 O O . SER A 1 92 ? 2.714 2.786 11.559 1.00 88.31 92 SER A O 1
ATOM 742 N N . PRO A 1 93 ? 0.633 2.779 12.404 1.00 83.81 93 PRO A N 1
ATOM 743 C CA . PRO A 1 93 ? 0.109 3.737 11.427 1.00 83.81 93 PRO A CA 1
ATOM 744 C C . PRO A 1 93 ? 0.921 5.031 11.287 1.00 83.81 93 PRO A C 1
ATOM 746 O O . PRO A 1 93 ? 0.889 5.662 10.240 1.00 83.81 93 PRO A O 1
ATOM 749 N N . GLN A 1 94 ? 1.638 5.450 12.332 1.00 81.88 94 GLN A N 1
ATOM 750 C CA . GLN A 1 94 ? 2.431 6.685 12.327 1.00 81.88 94 GLN A CA 1
ATOM 751 C C . GLN A 1 94 ? 3.756 6.550 11.564 1.00 81.88 94 GLN A C 1
ATOM 753 O O . GLN A 1 94 ? 4.330 7.562 11.166 1.00 81.88 94 GLN A O 1
ATOM 758 N N . ASN A 1 95 ? 4.244 5.322 11.377 1.00 83.94 95 ASN A N 1
ATOM 759 C CA . ASN A 1 95 ? 5.500 5.040 10.681 1.00 83.94 95 ASN A CA 1
ATOM 760 C C . ASN A 1 95 ? 5.299 4.764 9.188 1.00 83.94 95 ASN A C 1
ATOM 762 O O . ASN A 1 95 ? 6.252 4.849 8.415 1.00 83.94 95 ASN A O 1
ATOM 766 N N . ILE A 1 96 ? 4.071 4.449 8.774 1.00 78.69 96 ILE A N 1
ATOM 767 C CA . ILE A 1 96 ? 3.755 4.178 7.376 1.00 78.69 96 ILE A CA 1
ATOM 768 C C . ILE A 1 96 ? 3.776 5.509 6.606 1.00 78.69 96 ILE A C 1
ATOM 770 O O . ILE A 1 96 ? 2.987 6.421 6.860 1.00 78.69 96 ILE A O 1
ATOM 774 N N . LEU A 1 97 ? 4.708 5.644 5.662 1.00 67.88 97 LEU A N 1
ATOM 775 C CA . LEU A 1 97 ? 4.880 6.868 4.878 1.00 67.88 97 LEU A CA 1
ATOM 776 C C . LEU A 1 97 ? 3.638 7.169 4.028 1.00 67.88 97 LEU A C 1
ATOM 778 O O . LEU A 1 97 ? 3.051 6.285 3.414 1.00 67.88 97 LEU A O 1
ATOM 782 N N . GLY A 1 98 ? 3.225 8.441 3.994 1.00 63.47 98 GLY A N 1
ATOM 783 C CA . GLY A 1 98 ? 2.041 8.876 3.238 1.00 63.47 98 GLY A CA 1
ATOM 784 C C . GLY A 1 98 ? 0.704 8.388 3.810 1.00 63.47 98 GLY A C 1
ATOM 785 O O . GLY A 1 98 ? -0.348 8.682 3.244 1.00 63.47 98 GLY A O 1
ATOM 786 N N . PHE A 1 99 ? 0.729 7.685 4.942 1.00 69.19 99 PHE A N 1
ATOM 787 C CA . PHE A 1 99 ? -0.447 7.180 5.627 1.00 69.19 99 PHE A CA 1
ATOM 788 C C . PHE A 1 99 ? -0.781 8.077 6.813 1.00 69.19 99 PHE A C 1
ATOM 790 O O . PHE A 1 99 ? 0.059 8.426 7.639 1.00 69.19 99 PHE A O 1
ATOM 797 N N . THR A 1 100 ? -2.030 8.516 6.889 1.00 71.19 100 THR A N 1
ATOM 798 C CA . THR A 1 100 ? -2.514 9.319 8.009 1.00 71.19 100 THR A CA 1
ATOM 799 C C . THR A 1 100 ? -3.917 8.850 8.336 1.00 71.19 100 THR A C 1
ATOM 801 O O . THR A 1 100 ? -4.884 9.246 7.694 1.00 71.19 100 THR A O 1
ATOM 804 N N . VAL A 1 101 ? -4.019 7.971 9.331 1.00 74.31 101 VAL A N 1
ATOM 805 C CA . VAL A 1 101 ? -5.299 7.405 9.764 1.00 74.31 101 VAL A CA 1
ATOM 806 C C . VAL A 1 101 ? -5.940 8.319 10.775 1.00 74.31 101 VAL A C 1
ATOM 808 O O . VAL A 1 101 ? -5.316 8.692 11.769 1.00 74.31 101 VAL A O 1
ATOM 811 N N . HIS A 1 102 ? -7.197 8.666 10.537 1.00 77.81 102 HIS A N 1
ATOM 812 C CA . HIS A 1 102 ? -8.021 9.401 11.488 1.00 77.81 102 HIS A CA 1
ATOM 813 C C . HIS A 1 102 ? -9.275 8.567 11.761 1.00 77.81 102 HIS A C 1
ATOM 815 O O . HIS A 1 102 ? -10.260 8.675 11.024 1.00 77.81 102 HIS A O 1
ATOM 821 N N . PRO A 1 103 ? -9.243 7.679 12.773 1.00 81.06 103 PRO A N 1
ATOM 822 C CA . PRO A 1 103 ? -10.440 6.978 13.196 1.00 81.06 103 PRO A CA 1
ATOM 823 C C . PRO A 1 103 ? -11.396 7.994 13.814 1.00 81.06 103 PRO A C 1
ATOM 825 O O . PRO A 1 103 ? -11.029 8.702 14.751 1.00 81.06 103 PRO A O 1
ATOM 828 N N . GLU A 1 104 ? -12.619 8.075 13.296 1.00 85.81 104 GLU A N 1
ATOM 829 C CA . GLU A 1 104 ? -13.658 8.854 13.961 1.00 85.81 104 GLU A CA 1
ATOM 830 C C . GLU A 1 104 ? -14.074 8.140 15.258 1.00 85.81 104 GLU A C 1
ATOM 832 O O . GLU A 1 104 ? -14.146 6.903 15.326 1.00 85.81 104 GLU A O 1
ATOM 837 N N . ASP A 1 105 ? -14.391 8.937 16.275 1.00 89.00 105 ASP A N 1
ATOM 838 C CA . ASP A 1 105 ? -15.105 8.457 17.452 1.00 89.00 105 ASP A CA 1
ATOM 839 C C . ASP A 1 105 ? -16.471 7.890 17.039 1.00 89.00 105 ASP A C 1
ATOM 841 O O . ASP A 1 105 ? -17.088 8.321 16.058 1.00 89.00 105 ASP A O 1
ATOM 845 N N . PHE A 1 106 ? -16.965 6.918 17.798 1.00 89.56 106 PHE A N 1
ATOM 846 C CA . PHE A 1 106 ? -18.190 6.204 17.462 1.00 89.56 106 PHE A CA 1
ATOM 847 C C . PHE A 1 106 ? -19.153 6.113 18.638 1.00 89.56 106 PHE A C 1
ATOM 849 O O . PHE A 1 106 ? -18.782 6.196 19.807 1.00 89.56 106 PHE A O 1
ATOM 856 N N . THR A 1 107 ? -20.423 5.883 18.319 1.00 90.88 107 THR A N 1
ATOM 857 C CA . THR A 1 107 ? -21.431 5.501 19.308 1.00 90.88 107 THR A CA 1
ATOM 858 C C . THR A 1 107 ? -21.699 4.010 19.229 1.00 90.88 107 THR A C 1
ATOM 860 O O . THR A 1 107 ? -21.640 3.390 18.160 1.00 90.88 107 THR A O 1
ATOM 863 N N . SER A 1 108 ? -21.997 3.429 20.380 1.00 90.44 108 SER A N 1
ATOM 864 C CA . SER A 1 108 ? -22.366 2.027 20.489 1.00 90.44 108 SER A CA 1
ATOM 865 C C . SER A 1 108 ? -23.431 1.826 21.553 1.00 90.44 108 SER A C 1
ATOM 867 O O . SER A 1 108 ? -23.645 2.681 22.416 1.00 90.44 108 SER A O 1
ATOM 869 N N . ARG A 1 109 ? -24.129 0.699 21.467 1.00 91.44 109 ARG A N 1
ATOM 870 C CA . ARG A 1 109 ? -25.243 0.378 22.355 1.00 91.44 109 ARG A CA 1
ATOM 871 C C . ARG A 1 109 ? -25.397 -1.111 22.561 1.00 91.44 109 ARG A C 1
ATOM 873 O O . ARG A 1 109 ? -25.150 -1.903 21.654 1.00 91.44 109 ARG A O 1
ATOM 880 N N . GLU A 1 110 ? -25.876 -1.472 23.738 1.00 89.06 110 GLU A N 1
ATOM 881 C CA . GLU A 1 110 ? -26.256 -2.836 24.064 1.00 89.06 110 GLU A CA 1
ATOM 882 C C . GLU A 1 110 ? -27.779 -3.002 23.994 1.00 89.06 110 GLU A C 1
ATOM 884 O O . GLU A 1 110 ? -28.543 -2.327 24.690 1.00 89.06 110 GLU A O 1
ATOM 889 N N . ILE A 1 111 ? -28.225 -3.948 23.166 1.00 88.31 111 ILE A N 1
ATOM 890 C CA . ILE A 1 111 ? -29.635 -4.313 23.023 1.00 88.31 111 ILE A CA 1
ATOM 891 C C . ILE A 1 111 ? -29.750 -5.830 23.149 1.00 88.31 111 ILE A C 1
ATOM 893 O O . ILE A 1 111 ? -29.181 -6.568 22.348 1.00 88.31 111 ILE A O 1
ATOM 897 N N . CYS A 1 112 ? -30.508 -6.296 24.147 1.00 86.56 112 CYS A N 1
ATOM 898 C CA . CYS A 1 112 ? -30.833 -7.714 24.344 1.00 86.56 112 CYS A CA 1
ATOM 899 C C . CYS A 1 112 ? -29.602 -8.650 24.328 1.00 86.56 112 CYS A C 1
ATOM 901 O O . CYS A 1 112 ? -29.647 -9.712 23.710 1.00 86.56 112 CYS A O 1
ATOM 903 N N . GLY A 1 113 ? -28.503 -8.255 24.986 1.00 85.25 113 GLY A N 1
ATOM 904 C CA . GLY A 1 113 ? -27.268 -9.049 25.045 1.00 85.25 113 GLY A CA 1
ATOM 905 C C . GLY A 1 113 ? -26.425 -9.011 23.765 1.00 85.25 113 GLY A C 1
ATOM 906 O O . GLY A 1 113 ? -25.586 -9.882 23.555 1.00 85.25 113 GLY A O 1
ATOM 907 N N . THR A 1 114 ? -26.646 -8.035 22.882 1.00 87.44 114 THR A N 1
ATOM 908 C CA . THR A 1 114 ? -25.802 -7.784 21.705 1.00 87.44 114 THR A CA 1
ATOM 909 C C . THR A 1 114 ? -25.269 -6.360 21.743 1.00 87.44 114 THR A C 1
ATOM 911 O O . THR A 1 114 ? -26.035 -5.412 21.922 1.00 87.44 114 THR A O 1
ATOM 914 N N . PHE A 1 115 ? -23.963 -6.217 21.545 1.00 87.75 115 PHE A N 1
ATOM 915 C CA . PHE A 1 115 ? -23.288 -4.936 21.403 1.00 87.75 115 PHE A CA 1
ATOM 916 C C . PHE A 1 115 ? -23.275 -4.517 19.934 1.00 87.75 115 PHE A C 1
ATOM 918 O O . PHE A 1 115 ? -22.819 -5.271 19.070 1.00 87.75 115 PHE A O 1
ATOM 925 N N . TYR A 1 116 ? -23.763 -3.314 19.656 1.00 90.06 116 TYR A N 1
ATOM 926 C CA . TYR A 1 116 ? -23.812 -2.719 18.327 1.00 90.06 116 TYR A CA 1
ATOM 927 C C . TYR A 1 116 ? -22.914 -1.493 18.266 1.00 90.06 116 TYR A C 1
ATOM 929 O O . TYR A 1 116 ? -22.978 -0.636 19.142 1.00 90.06 116 TYR A O 1
ATOM 937 N N . ILE A 1 117 ? -22.135 -1.382 17.195 1.00 89.62 117 ILE A N 1
ATOM 938 C CA . ILE A 1 117 ? -21.322 -0.212 16.860 1.00 89.62 117 ILE A CA 1
ATOM 939 C C . ILE A 1 117 ? -22.016 0.480 15.688 1.00 89.62 117 ILE A C 1
ATOM 941 O O . ILE A 1 117 ? -22.071 -0.061 14.581 1.00 89.62 117 ILE A O 1
ATOM 945 N N . ASP A 1 118 ? -22.602 1.650 15.944 1.00 81.62 118 ASP A N 1
ATOM 946 C CA . ASP A 1 118 ? -23.585 2.268 15.043 1.00 81.62 118 ASP A CA 1
ATOM 947 C C . ASP A 1 118 ? -22.955 2.930 13.815 1.00 81.62 118 ASP A C 1
ATOM 949 O O . ASP A 1 118 ? -23.565 2.975 12.735 1.00 81.62 118 ASP A O 1
ATOM 953 N N . ARG A 1 119 ? -21.746 3.473 13.981 1.00 76.00 119 ARG A N 1
ATOM 954 C CA . ARG A 1 119 ? -20.996 4.132 12.914 1.00 76.00 119 ARG A CA 1
ATOM 955 C C . ARG A 1 119 ? -19.527 4.228 13.285 1.00 76.00 119 ARG A C 1
ATOM 957 O O . ARG A 1 119 ? -19.170 4.996 14.164 1.00 76.00 119 ARG A O 1
ATOM 964 N N . HIS A 1 120 ? -18.696 3.498 12.566 1.00 77.94 120 HIS A N 1
ATOM 965 C CA . HIS A 1 120 ? -17.254 3.599 12.654 1.00 77.94 120 HIS A CA 1
ATOM 966 C C . HIS A 1 120 ? -16.738 4.021 11.284 1.00 77.94 120 HIS A C 1
ATOM 968 O O . HIS A 1 120 ? -16.843 3.279 10.310 1.00 77.94 120 HIS A O 1
ATOM 974 N N . ARG A 1 121 ? -16.253 5.257 11.183 1.00 78.44 121 ARG A N 1
ATOM 975 C CA . ARG A 1 121 ? -15.657 5.770 9.951 1.00 78.44 121 ARG A CA 1
ATOM 976 C C . ARG A 1 121 ? -14.176 5.937 10.134 1.00 78.44 121 ARG A C 1
ATOM 978 O O . ARG A 1 121 ? -13.713 6.270 11.223 1.00 78.44 121 ARG A O 1
ATOM 985 N N . ILE A 1 122 ? -13.469 5.685 9.052 1.00 73.75 122 ILE A N 1
ATOM 986 C CA . ILE A 1 122 ? -12.027 5.804 9.018 1.00 73.75 122 ILE A CA 1
ATOM 987 C C . ILE A 1 122 ? -11.686 6.448 7.685 1.00 73.75 122 ILE A C 1
ATOM 989 O O . ILE A 1 122 ? -12.059 5.939 6.622 1.00 73.75 122 ILE A O 1
ATOM 993 N N . GLU A 1 123 ? -11.061 7.616 7.766 1.00 73.62 123 GLU A N 1
ATOM 994 C CA . GLU A 1 123 ? -10.638 8.396 6.608 1.00 73.62 123 GLU A CA 1
ATOM 995 C C . GLU A 1 123 ? -9.182 8.077 6.255 1.00 73.62 123 GLU A C 1
ATOM 997 O O . GLU A 1 123 ? -8.362 7.822 7.139 1.00 73.62 123 GLU A O 1
ATOM 1002 N N . ASN A 1 124 ? -8.870 8.136 4.960 1.00 62.06 124 ASN A N 1
ATOM 1003 C CA . ASN A 1 124 ? -7.543 7.983 4.360 1.00 62.06 124 ASN A CA 1
ATOM 1004 C C . ASN A 1 124 ? -6.856 6.647 4.668 1.00 62.06 124 ASN A C 1
ATOM 1006 O O . ASN A 1 124 ? -5.640 6.588 4.836 1.00 62.06 124 ASN A O 1
ATOM 1010 N N . VAL A 1 125 ? -7.634 5.565 4.741 1.00 66.50 125 VAL A N 1
ATOM 1011 C CA . VAL A 1 125 ? -7.122 4.291 5.258 1.00 66.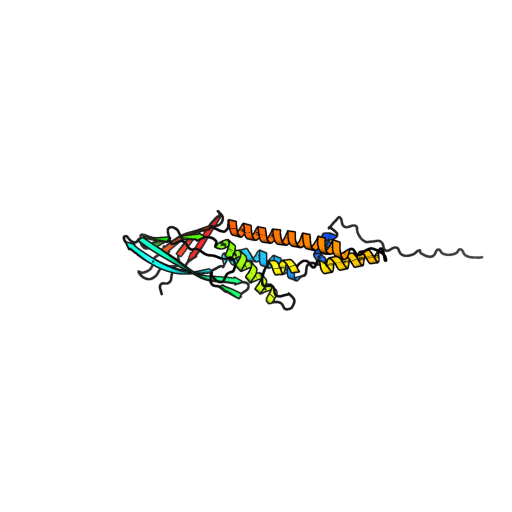50 125 VAL A CA 1
ATOM 1012 C C . VAL A 1 125 ? -6.704 3.326 4.162 1.00 66.50 125 VAL A C 1
ATOM 1014 O O . VAL A 1 125 ? -5.530 3.017 4.010 1.00 66.50 125 VAL A O 1
ATOM 1017 N N . VAL A 1 126 ? -7.636 2.838 3.356 1.00 70.25 126 VAL A N 1
ATOM 1018 C CA . VAL A 1 126 ? -7.328 1.662 2.531 1.00 70.25 126 VAL A CA 1
ATOM 1019 C C . VAL A 1 126 ? -6.331 1.990 1.416 1.00 70.25 126 VAL A C 1
ATOM 1021 O O . VAL A 1 126 ? -5.452 1.192 1.124 1.00 70.25 126 VAL A O 1
ATOM 1024 N N . GLY A 1 127 ? -6.394 3.196 0.857 1.00 68.38 127 GLY A N 1
ATOM 1025 C CA . GLY A 1 127 ? -5.441 3.650 -0.152 1.00 68.38 127 GLY A CA 1
ATOM 1026 C C . GLY A 1 127 ? -3.976 3.641 0.299 1.00 68.38 127 GLY A C 1
ATOM 1027 O O . GLY A 1 127 ? -3.123 3.046 -0.358 1.00 68.38 127 GLY A O 1
ATOM 1028 N N . GLY A 1 128 ? -3.691 4.259 1.449 1.00 74.25 128 GLY A N 1
ATOM 1029 C CA . GLY A 1 128 ? -2.335 4.288 2.001 1.00 74.25 128 GLY A CA 1
ATOM 1030 C C . GLY A 1 128 ? -1.850 2.904 2.435 1.00 74.25 128 GLY A C 1
ATOM 1031 O O . GLY A 1 128 ? -0.685 2.579 2.229 1.00 74.25 128 GLY A O 1
ATOM 1032 N N . LEU A 1 129 ? -2.753 2.054 2.938 1.00 77.81 129 LEU A N 1
ATOM 1033 C CA . LEU A 1 129 ? -2.447 0.657 3.261 1.00 77.81 129 LEU A CA 1
ATOM 1034 C C . LEU A 1 129 ? -2.048 -0.156 2.030 1.00 77.81 129 LEU A C 1
ATOM 1036 O O . LEU A 1 129 ? -1.085 -0.914 2.089 1.00 77.81 129 LEU A O 1
ATOM 1040 N N . VAL A 1 130 ? -2.756 0.022 0.912 1.00 77.94 130 VAL A N 1
ATOM 1041 C CA . VAL A 1 130 ? -2.434 -0.648 -0.355 1.00 77.94 130 VAL A CA 1
ATOM 1042 C C . VAL A 1 130 ? -1.066 -0.204 -0.867 1.00 77.94 130 VAL A C 1
ATOM 1044 O O . VAL A 1 130 ? -0.257 -1.047 -1.247 1.00 77.94 130 VAL A O 1
ATOM 1047 N N . ARG A 1 131 ? -0.772 1.102 -0.843 1.00 78.12 131 ARG A N 1
ATOM 1048 C CA . ARG A 1 131 ? 0.542 1.615 -1.255 1.00 78.12 131 ARG A CA 1
ATOM 1049 C C . ARG A 1 131 ? 1.668 1.051 -0.389 1.00 78.12 131 ARG A C 1
ATOM 1051 O O . ARG A 1 131 ? 2.649 0.546 -0.926 1.00 78.12 131 ARG A O 1
ATOM 1058 N N . TRP A 1 132 ? 1.495 1.082 0.928 1.00 83.56 132 TRP A N 1
ATOM 1059 C CA . TRP A 1 132 ? 2.453 0.509 1.870 1.00 83.56 132 TRP A CA 1
ATOM 1060 C C . TRP A 1 132 ? 2.676 -0.987 1.641 1.00 83.56 132 TRP A C 1
ATOM 1062 O O . TRP A 1 132 ? 3.820 -1.433 1.601 1.00 83.56 132 TRP A O 1
ATOM 1072 N N . ALA A 1 133 ? 1.604 -1.755 1.433 1.00 80.88 133 ALA A N 1
ATOM 1073 C CA . ALA A 1 133 ? 1.699 -3.177 1.126 1.00 80.88 133 ALA A CA 1
ATOM 1074 C C . ALA A 1 133 ? 2.509 -3.429 -0.154 1.00 80.88 133 ALA A C 1
ATOM 1076 O O . ALA A 1 133 ? 3.379 -4.299 -0.168 1.00 80.88 133 ALA A O 1
ATOM 1077 N N . ILE A 1 134 ? 2.278 -2.638 -1.207 1.00 81.75 134 ILE A N 1
ATOM 1078 C CA . ILE A 1 134 ? 3.045 -2.722 -2.457 1.00 81.75 134 ILE A CA 1
ATOM 1079 C C . ILE A 1 134 ? 4.531 -2.438 -2.209 1.00 81.75 134 ILE A C 1
ATOM 1081 O O . ILE A 1 134 ? 5.376 -3.229 -2.622 1.00 81.75 134 ILE A O 1
ATOM 1085 N N . GLU A 1 135 ? 4.863 -1.348 -1.516 1.00 85.06 135 GLU A N 1
ATOM 1086 C CA . GLU A 1 135 ? 6.256 -0.977 -1.218 1.00 85.06 135 GLU A CA 1
ATOM 1087 C C . GLU A 1 135 ? 6.964 -2.045 -0.362 1.00 85.06 135 GLU A C 1
ATOM 1089 O O . GLU A 1 135 ? 8.102 -2.438 -0.647 1.00 85.06 135 GLU A O 1
ATOM 1094 N N . ALA A 1 136 ? 6.271 -2.592 0.638 1.00 85.06 136 ALA A N 1
ATOM 1095 C CA . ALA A 1 136 ? 6.782 -3.672 1.472 1.00 85.06 136 ALA A CA 1
ATOM 1096 C C . ALA A 1 136 ? 7.019 -4.964 0.674 1.00 85.06 136 ALA A C 1
ATOM 1098 O O . ALA A 1 136 ? 8.064 -5.596 0.833 1.00 85.06 136 ALA A O 1
ATOM 1099 N N . MET A 1 137 ? 6.102 -5.349 -0.220 1.00 82.00 137 MET A N 1
ATOM 1100 C CA . MET A 1 137 ? 6.300 -6.521 -1.078 1.00 82.00 137 MET A CA 1
ATOM 1101 C C . MET A 1 137 ? 7.458 -6.341 -2.057 1.00 82.00 137 MET A C 1
ATOM 1103 O O . MET A 1 137 ? 8.250 -7.269 -2.229 1.00 82.00 137 MET A O 1
ATOM 1107 N N . VAL A 1 138 ? 7.573 -5.161 -2.678 1.00 84.00 138 VAL A N 1
ATOM 1108 C CA . VAL A 1 138 ? 8.710 -4.823 -3.546 1.00 84.00 138 VAL A CA 1
ATOM 1109 C C . VAL A 1 138 ? 10.010 -5.020 -2.776 1.00 84.00 138 VAL A C 1
ATOM 1111 O O . VAL A 1 138 ? 10.905 -5.708 -3.263 1.00 84.00 138 VAL A O 1
ATOM 1114 N N . THR A 1 139 ? 10.075 -4.526 -1.539 1.00 86.94 139 THR A N 1
ATOM 1115 C CA . THR A 1 139 ? 11.243 -4.698 -0.666 1.00 86.94 139 THR A CA 1
ATOM 1116 C C . THR A 1 139 ? 11.512 -6.171 -0.358 1.00 86.94 139 THR A C 1
ATOM 1118 O O . THR A 1 139 ? 12.635 -6.641 -0.522 1.00 86.94 139 THR A O 1
ATOM 1121 N N . ILE A 1 140 ? 10.496 -6.941 0.044 1.00 84.31 140 ILE A N 1
ATOM 1122 C CA . ILE A 1 140 ? 10.665 -8.362 0.387 1.00 84.31 140 ILE A CA 1
ATOM 1123 C C . ILE A 1 140 ? 11.191 -9.153 -0.806 1.00 84.31 140 ILE A C 1
ATOM 1125 O O . ILE A 1 140 ? 12.165 -9.888 -0.669 1.00 84.31 140 ILE A O 1
ATOM 1129 N N . VAL A 1 141 ? 10.563 -9.020 -1.975 1.00 82.00 141 VAL A N 1
ATOM 1130 C CA . VAL A 1 141 ? 10.952 -9.803 -3.152 1.00 82.00 141 VAL A CA 1
ATOM 1131 C C . VAL A 1 141 ? 12.329 -9.379 -3.637 1.00 82.00 141 VAL A C 1
ATOM 1133 O O . VAL A 1 141 ? 13.205 -10.235 -3.772 1.00 82.00 141 VAL A O 1
ATOM 1136 N N . SER A 1 142 ? 12.543 -8.076 -3.817 1.00 86.25 142 SER A N 1
ATOM 1137 C CA . SER A 1 142 ? 13.781 -7.549 -4.392 1.00 86.25 142 SER A CA 1
ATOM 1138 C C . SER A 1 142 ? 15.003 -7.797 -3.514 1.00 86.25 142 SER A C 1
ATOM 1140 O O . SER A 1 142 ? 16.045 -8.215 -4.006 1.00 86.25 142 SER A O 1
ATOM 1142 N N . CYS A 1 143 ? 14.861 -7.664 -2.196 1.00 88.00 143 CYS A N 1
ATOM 1143 C CA . CYS A 1 143 ? 15.968 -7.843 -1.261 1.00 88.00 143 CYS A CA 1
ATOM 1144 C C . CYS A 1 143 ? 16.166 -9.303 -0.811 1.00 88.00 143 CYS A C 1
ATOM 1146 O O . CYS A 1 143 ? 17.147 -9.599 -0.127 1.00 88.00 143 CYS A O 1
ATOM 1148 N N . SER A 1 144 ? 15.254 -10.222 -1.159 1.00 83.38 144 SER A N 1
ATOM 1149 C CA . SER A 1 144 ? 15.372 -11.650 -0.806 1.00 83.38 144 SER A CA 1
ATOM 1150 C C . SER A 1 144 ? 16.233 -12.466 -1.772 1.00 83.38 144 SER A C 1
ATOM 1152 O O . SER A 1 144 ? 16.684 -13.556 -1.412 1.00 83.38 144 SER A O 1
ATOM 1154 N N . SER A 1 145 ? 16.470 -11.956 -2.982 1.00 79.12 145 SER A N 1
ATOM 1155 C CA . SER A 1 145 ? 17.263 -12.625 -4.014 1.00 79.12 145 SER A CA 1
ATOM 1156 C C . SER A 1 145 ? 18.626 -11.960 -4.169 1.00 79.12 145 SER A C 1
ATOM 1158 O O . SER A 1 145 ? 18.727 -10.741 -4.210 1.00 79.12 145 SER A O 1
ATOM 1160 N N . SER A 1 146 ? 19.687 -12.757 -4.315 1.00 78.25 146 SER A N 1
ATOM 1161 C CA . SER A 1 146 ? 21.012 -12.239 -4.688 1.00 78.25 146 SER A CA 1
ATOM 1162 C C . SER A 1 146 ? 21.090 -11.773 -6.142 1.00 78.25 146 SER A C 1
ATOM 1164 O O . SER A 1 146 ? 22.014 -11.048 -6.499 1.00 78.25 146 SER A O 1
ATOM 1166 N N . ASP A 1 147 ? 20.144 -12.214 -6.972 1.00 76.81 147 ASP A N 1
ATOM 1167 C CA . ASP A 1 147 ? 20.136 -11.990 -8.420 1.00 76.81 147 ASP A CA 1
ATOM 1168 C C . ASP A 1 147 ? 19.281 -10.772 -8.816 1.00 76.81 147 ASP A C 1
ATOM 1170 O O . ASP A 1 147 ? 19.077 -10.508 -10.001 1.00 76.81 147 ASP A O 1
ATOM 1174 N N . MET A 1 148 ? 18.759 -10.042 -7.825 1.00 77.44 148 MET A N 1
ATOM 1175 C CA . MET A 1 148 ? 17.933 -8.851 -7.996 1.00 77.44 148 MET A CA 1
ATOM 1176 C C . MET A 1 148 ? 18.506 -7.705 -7.150 1.00 77.44 148 MET A C 1
ATOM 1178 O O . MET A 1 148 ? 18.933 -7.944 -6.018 1.00 77.44 148 MET A O 1
ATOM 1182 N N . PRO A 1 149 ? 18.543 -6.462 -7.662 1.00 85.31 149 PRO A N 1
ATOM 1183 C CA . PRO A 1 149 ? 18.853 -5.308 -6.828 1.00 85.31 149 PRO A CA 1
ATOM 1184 C C . PRO A 1 149 ? 17.795 -5.145 -5.731 1.00 85.31 149 PRO A C 1
ATOM 1186 O O . PRO A 1 149 ? 16.623 -5.432 -5.946 1.00 85.31 149 PRO A O 1
ATOM 1189 N N . CYS A 1 150 ? 18.208 -4.695 -4.549 1.00 88.81 150 CYS A N 1
ATOM 1190 C CA . CYS A 1 150 ? 17.304 -4.465 -3.424 1.00 88.81 150 CYS A CA 1
ATOM 1191 C C . CYS A 1 150 ? 16.695 -3.063 -3.536 1.00 88.81 150 CYS A C 1
ATOM 1193 O O . CYS A 1 150 ? 17.430 -2.080 -3.445 1.00 88.81 150 CYS A O 1
ATOM 1195 N N . TYR A 1 151 ? 15.375 -2.993 -3.720 1.00 89.50 151 TYR A N 1
ATOM 1196 C CA . TYR A 1 151 ? 14.612 -1.751 -3.861 1.00 89.50 151 TYR A CA 1
ATOM 1197 C C . TYR A 1 151 ? 13.734 -1.511 -2.637 1.00 89.50 151 TYR A C 1
ATOM 1199 O O . TYR A 1 151 ? 13.160 -2.451 -2.087 1.00 89.50 151 TYR A O 1
ATOM 1207 N N . TYR A 1 152 ? 13.562 -0.247 -2.253 1.00 88.69 152 TYR A N 1
ATOM 1208 C CA . TYR A 1 152 ? 12.738 0.138 -1.099 1.00 88.69 152 TYR A CA 1
ATOM 1209 C C . TYR A 1 152 ? 11.443 0.857 -1.491 1.00 88.69 152 TYR A C 1
ATOM 1211 O O . TYR A 1 152 ? 10.649 1.228 -0.628 1.00 88.69 152 TYR A O 1
ATOM 1219 N N . SER A 1 153 ? 11.220 1.072 -2.788 1.00 86.38 153 SER A N 1
ATOM 1220 C CA . SER A 1 153 ? 9.988 1.657 -3.313 1.00 86.38 153 SER A CA 1
ATOM 1221 C C . SER A 1 153 ? 9.640 1.084 -4.683 1.00 86.38 153 SER A C 1
ATOM 1223 O O . SER A 1 153 ? 10.515 0.641 -5.430 1.00 86.38 153 SER A O 1
ATOM 1225 N N . LEU A 1 154 ? 8.350 1.118 -5.031 1.00 82.56 154 LEU A N 1
ATOM 1226 C CA . LEU A 1 154 ? 7.908 0.737 -6.373 1.00 82.56 154 LEU A CA 1
ATOM 1227 C C . LEU A 1 154 ? 8.514 1.655 -7.442 1.00 82.56 154 LEU A C 1
ATOM 1229 O O . LEU A 1 154 ? 8.862 1.178 -8.512 1.00 82.56 154 LEU A O 1
ATOM 1233 N N . GLU A 1 155 ? 8.637 2.953 -7.162 1.00 84.62 155 GLU A N 1
ATOM 1234 C CA . GLU A 1 155 ? 9.209 3.926 -8.099 1.00 84.62 155 GLU A CA 1
ATOM 1235 C C . GLU A 1 155 ? 10.654 3.567 -8.458 1.00 84.62 155 GLU A C 1
ATOM 1237 O O . GLU A 1 155 ? 10.960 3.417 -9.636 1.00 84.62 155 GLU A O 1
ATOM 1242 N N . GLU A 1 156 ? 11.495 3.311 -7.453 1.00 86.38 156 GLU A N 1
ATOM 1243 C CA . GLU A 1 156 ? 12.886 2.881 -7.643 1.00 86.38 156 GLU A CA 1
ATOM 1244 C C . GLU A 1 156 ? 12.975 1.587 -8.466 1.00 86.38 156 GLU A C 1
ATOM 1246 O O . GLU A 1 156 ? 13.754 1.504 -9.413 1.00 86.38 156 GLU A O 1
ATOM 1251 N N . ALA A 1 157 ? 12.123 0.601 -8.160 1.00 83.00 157 ALA A N 1
ATOM 1252 C CA . ALA A 1 157 ? 12.066 -0.637 -8.927 1.00 83.00 157 ALA A CA 1
ATOM 1253 C C . ALA A 1 157 ? 11.662 -0.375 -10.389 1.00 83.00 157 ALA A C 1
ATOM 1255 O O . ALA A 1 157 ? 12.306 -0.880 -11.301 1.00 83.00 157 ALA A O 1
ATOM 1256 N N . LEU A 1 158 ? 10.626 0.433 -10.640 1.00 81.75 158 LEU A N 1
ATOM 1257 C CA . LEU A 1 158 ? 10.159 0.744 -11.995 1.00 81.75 158 LEU A CA 1
ATOM 1258 C C . LEU A 1 158 ? 11.192 1.537 -12.813 1.00 81.75 158 LEU A C 1
ATOM 1260 O O . LEU A 1 158 ? 11.272 1.352 -14.030 1.00 81.75 158 LEU A O 1
ATOM 1264 N N . GLU A 1 159 ? 11.977 2.407 -12.174 1.00 83.38 159 GLU A N 1
ATOM 1265 C CA . GLU A 1 159 ? 13.046 3.156 -12.841 1.00 83.38 159 GLU A CA 1
ATOM 1266 C C . GLU A 1 159 ? 14.133 2.247 -13.416 1.00 83.38 159 GLU A C 1
ATOM 1268 O O . GLU A 1 159 ? 14.693 2.576 -14.468 1.00 83.38 159 GLU A O 1
ATOM 1273 N N . ASP A 1 160 ? 14.379 1.105 -12.779 1.00 82.00 160 ASP A N 1
ATOM 1274 C CA . ASP A 1 160 ? 15.437 0.163 -13.150 1.00 82.00 160 ASP A CA 1
ATOM 1275 C C . ASP A 1 160 ? 14.948 -0.979 -14.066 1.00 82.00 160 ASP A C 1
ATOM 1277 O O . ASP A 1 160 ? 15.754 -1.720 -14.621 1.00 82.00 160 ASP A O 1
ATOM 1281 N N . ILE A 1 161 ? 13.628 -1.113 -14.293 1.00 78.12 161 ILE A N 1
ATOM 1282 C CA . ILE A 1 161 ? 13.073 -2.117 -15.230 1.00 78.12 161 ILE A CA 1
ATOM 1283 C C . ILE A 1 161 ? 13.518 -1.848 -16.671 1.00 78.12 161 ILE A C 1
ATOM 1285 O O . ILE A 1 161 ? 13.692 -2.789 -17.438 1.00 78.12 161 ILE A O 1
ATOM 1289 N N . ILE A 1 162 ? 13.640 -0.578 -17.072 1.00 76.25 162 ILE A N 1
ATOM 1290 C CA . ILE A 1 162 ? 13.984 -0.205 -18.451 1.00 76.25 162 ILE A CA 1
ATOM 1291 C C . ILE A 1 162 ? 15.356 0.474 -18.471 1.00 76.25 162 ILE A C 1
ATOM 1293 O O . ILE A 1 162 ? 15.495 1.659 -18.125 1.00 76.25 162 ILE A O 1
ATOM 1297 N N . ASP A 1 163 ? 16.350 -0.274 -18.954 1.00 79.69 163 ASP A N 1
ATOM 1298 C CA . ASP A 1 163 ? 17.715 0.201 -19.167 1.00 79.69 163 ASP A CA 1
ATOM 1299 C C . ASP A 1 163 ? 17.838 0.970 -20.496 1.00 79.69 163 ASP A C 1
ATOM 1301 O O . ASP A 1 163 ? 18.188 0.444 -21.557 1.00 79.69 163 ASP A O 1
ATOM 1305 N N . CYS A 1 164 ? 17.536 2.266 -20.425 1.00 81.25 164 CYS A N 1
ATOM 1306 C CA . CYS A 1 164 ? 17.665 3.172 -21.563 1.00 81.25 164 CYS A CA 1
ATOM 1307 C C . CYS A 1 164 ? 19.114 3.396 -22.018 1.00 81.25 164 CYS A C 1
ATOM 1309 O O . CYS A 1 164 ? 19.303 3.865 -23.141 1.00 81.25 164 CYS A O 1
ATOM 1311 N N . ASP A 1 165 ? 20.114 3.100 -21.180 1.00 83.56 165 ASP A N 1
ATOM 1312 C CA . ASP A 1 165 ? 21.525 3.189 -21.560 1.00 83.56 165 ASP A CA 1
ATOM 1313 C C . ASP A 1 165 ? 21.877 2.043 -22.507 1.00 83.56 165 ASP A C 1
ATOM 1315 O O . ASP A 1 165 ? 22.297 2.290 -23.639 1.00 83.56 165 ASP A O 1
ATOM 1319 N N . SER A 1 166 ? 21.568 0.807 -22.106 1.00 76.62 166 SER A N 1
ATOM 1320 C CA . SER A 1 166 ? 21.785 -0.387 -22.933 1.00 76.62 166 SER A CA 1
ATOM 1321 C C . SER A 1 166 ? 21.061 -0.306 -24.280 1.00 76.62 166 SER A C 1
ATOM 1323 O O . SER A 1 166 ? 21.644 -0.634 -25.315 1.00 76.62 166 SER A O 1
ATOM 1325 N N . ILE A 1 167 ? 19.821 0.199 -24.302 1.00 70.94 167 ILE A N 1
ATOM 1326 C CA . ILE A 1 167 ? 19.067 0.419 -25.549 1.00 70.94 167 ILE A CA 1
ATOM 1327 C C . ILE A 1 167 ? 19.762 1.460 -26.440 1.00 70.94 167 ILE A C 1
ATOM 1329 O O . ILE A 1 167 ? 19.872 1.271 -27.654 1.00 70.94 167 ILE A O 1
ATOM 1333 N N . ALA A 1 168 ? 20.232 2.567 -25.858 1.00 76.88 168 ALA A N 1
ATOM 1334 C CA . ALA A 1 168 ? 20.902 3.622 -26.610 1.00 76.88 168 ALA A CA 1
ATOM 1335 C C . ALA A 1 168 ? 22.240 3.151 -27.198 1.00 76.88 168 ALA A C 1
ATOM 1337 O O . ALA A 1 168 ? 22.515 3.456 -28.360 1.00 76.88 168 ALA A O 1
ATOM 1338 N N . VAL A 1 169 ? 23.018 2.369 -26.442 1.00 81.50 169 VAL A N 1
ATOM 1339 C CA . VAL A 1 169 ? 24.268 1.746 -26.909 1.00 81.50 169 VAL A CA 1
ATOM 1340 C C . VAL A 1 169 ? 23.994 0.745 -28.028 1.00 81.50 169 VAL A C 1
ATOM 1342 O O . VAL A 1 169 ? 24.621 0.822 -29.078 1.00 81.50 169 VAL A O 1
ATOM 1345 N N . ALA A 1 170 ? 23.017 -0.150 -27.870 1.00 70.12 170 ALA A N 1
ATOM 1346 C CA . ALA A 1 170 ? 22.718 -1.162 -28.883 1.00 70.12 170 ALA A CA 1
ATOM 1347 C C . ALA A 1 170 ? 22.244 -0.555 -30.212 1.00 70.12 170 ALA A C 1
ATOM 1349 O O . ALA A 1 170 ? 22.623 -1.017 -31.292 1.00 70.12 170 ALA A O 1
ATOM 1350 N N . ILE A 1 171 ? 21.432 0.505 -30.147 1.00 67.94 171 ILE A N 1
ATOM 1351 C CA . ILE A 1 171 ? 20.999 1.240 -31.340 1.00 67.94 171 ILE A CA 1
ATOM 1352 C C . ILE A 1 171 ? 22.177 2.000 -31.966 1.00 67.94 171 ILE A C 1
ATOM 1354 O O . ILE A 1 171 ? 22.286 2.034 -33.193 1.00 67.94 171 ILE A O 1
ATOM 1358 N N . GLU A 1 172 ? 23.068 2.584 -31.161 1.00 76.69 172 GLU A N 1
ATOM 1359 C CA . GLU A 1 172 ? 24.291 3.228 -31.652 1.00 76.69 172 GLU A CA 1
ATOM 1360 C C . GLU A 1 172 ? 25.215 2.232 -32.369 1.00 76.69 172 GLU A C 1
ATOM 1362 O O . GLU A 1 172 ? 25.596 2.476 -33.518 1.00 76.69 172 GLU A O 1
ATOM 1367 N N . ASP A 1 173 ? 25.473 1.073 -31.763 1.00 77.25 173 ASP A N 1
ATOM 1368 C CA . ASP A 1 173 ? 26.277 -0.007 -32.344 1.00 77.25 173 ASP A CA 1
ATOM 1369 C C . ASP A 1 173 ? 25.675 -0.519 -33.661 1.00 77.25 173 ASP A C 1
ATOM 1371 O O . ASP A 1 173 ? 26.385 -0.712 -34.656 1.00 77.25 173 ASP A O 1
ATOM 1375 N N . LEU A 1 174 ? 24.348 -0.689 -33.710 1.00 72.38 174 LEU A N 1
ATOM 1376 C CA . LEU A 1 174 ? 23.646 -1.076 -34.932 1.00 72.38 174 LEU A CA 1
ATOM 1377 C C . LEU A 1 174 ? 23.830 -0.028 -36.038 1.00 72.38 174 LEU A C 1
ATOM 1379 O O . LEU A 1 174 ? 24.124 -0.389 -37.180 1.00 72.38 174 LEU A O 1
ATOM 1383 N N . VAL A 1 175 ? 23.683 1.261 -35.721 1.00 69.69 175 VAL A N 1
ATOM 1384 C CA . VAL A 1 175 ? 23.831 2.353 -36.695 1.00 69.69 175 VAL A CA 1
ATOM 1385 C C . VAL A 1 175 ? 25.260 2.421 -37.240 1.00 69.69 175 VAL A C 1
ATOM 1387 O O . VAL A 1 175 ? 25.433 2.502 -38.461 1.00 69.69 175 VAL A O 1
ATOM 1390 N N . TRP A 1 176 ? 26.276 2.302 -36.383 1.00 77.88 176 TRP A N 1
ATOM 1391 C CA . TRP A 1 176 ? 27.683 2.274 -36.803 1.00 77.88 176 TRP A CA 1
ATOM 1392 C C . TRP A 1 176 ? 28.051 1.035 -37.619 1.00 77.88 176 TRP A C 1
ATOM 1394 O O . TRP A 1 176 ? 28.866 1.129 -38.536 1.00 77.88 176 TRP A O 1
ATOM 1404 N N . SER A 1 177 ? 27.408 -0.111 -37.371 1.00 67.62 177 SER A N 1
ATOM 1405 C CA . SER A 1 177 ? 27.628 -1.323 -38.175 1.00 67.62 177 SER A CA 1
ATOM 1406 C C . SER A 1 177 ? 27.167 -1.181 -39.634 1.00 67.62 177 SER A C 1
ATOM 1408 O O . SER A 1 177 ? 27.694 -1.848 -40.527 1.00 67.62 177 SER A O 1
ATOM 1410 N N . ILE A 1 178 ? 26.185 -0.309 -39.885 1.00 77.88 178 ILE A N 1
ATOM 1411 C CA . ILE A 1 178 ? 25.605 -0.059 -41.211 1.00 77.88 178 ILE A CA 1
ATOM 1412 C C . ILE A 1 178 ? 26.333 1.094 -41.911 1.00 77.88 178 ILE A C 1
ATOM 1414 O O . ILE A 1 178 ? 26.524 1.062 -43.130 1.00 77.88 178 ILE A O 1
ATOM 1418 N N . TRP A 1 179 ? 26.729 2.115 -41.151 1.00 75.69 179 TRP A N 1
ATOM 1419 C CA . TRP A 1 179 ? 27.421 3.294 -41.653 1.00 75.69 179 TRP A CA 1
ATOM 1420 C C . TRP A 1 179 ? 28.511 3.737 -40.669 1.00 75.69 179 TRP A C 1
ATOM 1422 O O . TRP A 1 179 ? 28.237 4.367 -39.653 1.00 75.69 179 TRP A O 1
ATOM 1432 N N . GLU A 1 180 ? 29.762 3.439 -41.026 1.00 74.94 180 GLU A N 1
ATOM 1433 C CA . GLU A 1 180 ? 30.953 3.625 -40.178 1.00 74.94 180 GLU A CA 1
ATOM 1434 C C . GLU A 1 180 ? 31.206 5.089 -39.762 1.00 74.94 180 GLU A C 1
ATOM 1436 O O . GLU A 1 180 ? 31.753 5.339 -38.694 1.00 74.94 180 GLU A O 1
ATOM 1441 N N . ASP A 1 181 ? 30.741 6.062 -40.555 1.00 81.75 181 ASP A N 1
ATOM 1442 C CA . ASP A 1 181 ? 30.859 7.501 -40.262 1.00 81.75 181 ASP A CA 1
ATOM 1443 C C . ASP A 1 181 ? 29.540 8.123 -39.757 1.00 81.75 181 ASP A C 1
ATOM 1445 O O . ASP A 1 181 ? 29.351 9.344 -39.834 1.00 81.75 181 ASP A O 1
ATOM 1449 N N . ALA A 1 182 ? 28.576 7.313 -39.303 1.00 74.06 182 ALA A N 1
ATOM 1450 C CA . ALA A 1 182 ? 27.297 7.843 -38.847 1.00 74.06 182 ALA A CA 1
ATOM 1451 C C . ALA A 1 182 ? 27.464 8.722 -37.591 1.00 74.06 182 ALA A C 1
ATOM 1453 O O . ALA A 1 182 ? 28.210 8.373 -36.670 1.00 74.06 182 ALA A O 1
ATOM 1454 N N . PRO A 1 183 ? 26.746 9.858 -37.505 1.00 77.69 183 PRO A N 1
ATOM 1455 C CA . PRO A 1 183 ? 26.715 10.651 -36.284 1.00 77.69 183 PRO A CA 1
ATOM 1456 C C . PRO A 1 183 ? 26.107 9.837 -35.134 1.00 77.69 183 PRO A C 1
ATOM 1458 O O . PRO A 1 183 ? 25.177 9.060 -35.347 1.00 77.69 183 PRO A O 1
ATOM 1461 N N . SER A 1 184 ? 26.612 10.054 -33.916 1.00 84.06 184 SER A N 1
ATOM 1462 C CA . SER A 1 184 ? 26.090 9.407 -32.707 1.00 84.06 184 SER A CA 1
ATOM 1463 C C . SER A 1 184 ? 24.586 9.652 -32.559 1.00 84.06 184 SER A C 1
ATOM 1465 O O . SER A 1 184 ? 24.113 10.793 -32.603 1.00 84.06 184 SER A O 1
ATOM 1467 N N . VAL A 1 185 ? 23.843 8.562 -32.371 1.00 82.06 185 VAL A N 1
ATOM 1468 C CA . VAL A 1 185 ? 22.401 8.572 -32.079 1.00 82.06 185 VAL A CA 1
ATOM 1469 C C . VAL A 1 185 ? 22.107 8.268 -30.612 1.00 82.06 185 VAL A C 1
ATOM 1471 O O . VAL A 1 185 ? 20.952 8.360 -30.203 1.00 82.06 185 VAL A O 1
ATOM 1474 N N . TYR A 1 186 ? 23.131 7.974 -29.806 1.00 85.12 186 TYR A N 1
ATOM 1475 C CA . TYR A 1 186 ? 22.979 7.617 -28.397 1.00 85.12 186 TYR A CA 1
ATOM 1476 C C . TYR A 1 186 ? 22.164 8.657 -27.623 1.00 85.12 186 TYR A C 1
ATOM 1478 O O . TYR A 1 186 ? 21.127 8.339 -27.051 1.00 85.12 186 TYR A O 1
ATOM 1486 N N . SER A 1 187 ? 22.571 9.931 -27.657 1.00 82.50 187 SER A N 1
ATOM 1487 C CA . SER A 1 187 ? 21.920 10.985 -26.864 1.00 82.50 187 SER A CA 1
ATOM 1488 C C . SER A 1 187 ? 20.428 11.184 -27.194 1.00 82.50 187 SER A C 1
ATOM 1490 O O . SER A 1 187 ? 19.622 11.202 -26.257 1.00 82.50 187 SER A O 1
ATOM 1492 N N . PRO A 1 188 ? 20.007 11.314 -28.471 1.00 76.38 188 PRO A N 1
ATOM 1493 C CA . PRO A 1 188 ? 18.585 11.425 -28.789 1.00 76.38 188 PRO A CA 1
ATOM 1494 C C . PRO A 1 188 ? 17.794 10.147 -28.472 1.00 76.38 188 PRO A C 1
ATOM 1496 O O . PRO A 1 188 ? 16.654 10.258 -28.022 1.00 76.38 188 PRO A O 1
ATOM 1499 N N . VAL A 1 189 ? 18.381 8.958 -28.649 1.00 70.00 189 VAL A N 1
ATOM 1500 C CA . VAL A 1 189 ? 17.730 7.677 -28.319 1.00 70.00 189 VAL A CA 1
ATOM 1501 C C . VAL A 1 189 ? 17.548 7.528 -26.809 1.00 70.00 189 VAL A C 1
ATOM 1503 O O . VAL A 1 189 ? 16.426 7.299 -26.358 1.00 70.00 189 VAL A O 1
ATOM 1506 N N . PHE A 1 190 ? 18.603 7.753 -26.024 1.00 80.25 190 PHE A N 1
ATOM 1507 C CA . PHE A 1 190 ? 18.557 7.744 -24.563 1.00 80.25 190 PHE A CA 1
ATOM 1508 C C . PHE A 1 190 ? 17.503 8.723 -24.039 1.00 80.25 190 PHE A C 1
ATOM 1510 O O . PHE A 1 190 ? 16.653 8.354 -23.230 1.00 80.25 190 PHE A O 1
ATOM 1517 N N . SER A 1 191 ? 17.502 9.969 -24.535 1.00 78.00 191 SER A N 1
ATOM 1518 C CA . SER A 1 191 ? 16.537 10.982 -24.094 1.00 78.00 191 SER A CA 1
ATOM 1519 C C . SER A 1 191 ? 15.098 10.608 -24.446 1.00 78.00 191 SER A C 1
ATOM 1521 O O . SER A 1 191 ? 14.192 10.878 -23.656 1.00 78.00 191 SER A O 1
ATOM 1523 N N . ALA A 1 192 ? 14.869 10.019 -25.622 1.00 71.62 192 ALA A N 1
ATOM 1524 C CA . ALA A 1 192 ? 13.541 9.582 -26.029 1.00 71.62 192 ALA A CA 1
ATOM 1525 C C . ALA A 1 192 ? 13.064 8.402 -25.170 1.00 71.62 192 ALA A C 1
ATOM 1527 O O . ALA A 1 192 ? 11.952 8.452 -24.643 1.00 71.62 192 ALA A O 1
ATOM 1528 N N . CYS A 1 193 ? 13.921 7.396 -24.967 1.00 76.25 193 CYS A N 1
ATOM 1529 C CA . CYS A 1 193 ? 13.645 6.253 -24.099 1.00 76.25 193 CYS A CA 1
ATOM 1530 C C . CYS A 1 193 ? 13.323 6.711 -22.675 1.00 76.25 193 CYS A C 1
ATOM 1532 O O . CYS A 1 193 ? 12.256 6.395 -22.151 1.00 76.25 193 CYS A O 1
ATOM 1534 N N . ASN A 1 194 ? 14.192 7.531 -22.076 1.00 83.38 194 ASN A N 1
ATOM 1535 C CA . ASN A 1 194 ? 14.021 7.975 -20.699 1.00 83.38 194 ASN A CA 1
ATOM 1536 C C . ASN A 1 194 ? 12.740 8.805 -20.523 1.00 83.38 194 ASN A C 1
ATOM 1538 O O . ASN A 1 194 ? 12.037 8.653 -19.528 1.00 83.38 194 ASN A O 1
ATOM 1542 N N . SER A 1 195 ? 12.382 9.634 -21.510 1.00 75.50 195 SER A N 1
ATOM 1543 C CA . SER A 1 195 ? 11.118 10.375 -21.475 1.00 75.50 195 SER A CA 1
ATOM 1544 C C . SER A 1 195 ? 9.900 9.450 -21.505 1.00 75.50 195 SER A C 1
ATOM 1546 O O . SER A 1 195 ? 8.945 9.702 -20.773 1.00 75.50 195 SER A O 1
ATOM 1548 N N . GLN A 1 196 ? 9.905 8.402 -22.333 1.00 73.25 196 GLN A N 1
ATOM 1549 C CA . GLN A 1 196 ? 8.787 7.455 -22.387 1.00 73.25 196 GLN A CA 1
ATOM 1550 C C . GLN A 1 196 ? 8.710 6.594 -21.125 1.00 73.25 196 GLN A C 1
ATOM 1552 O O . GLN A 1 196 ? 7.619 6.423 -20.581 1.00 73.25 196 GLN A O 1
ATOM 1557 N N . LYS A 1 197 ? 9.862 6.140 -20.611 1.00 79.50 197 LYS A N 1
ATOM 1558 C CA . LYS A 1 197 ? 9.976 5.450 -19.321 1.00 79.50 197 LYS A CA 1
ATOM 1559 C C . LYS A 1 197 ? 9.322 6.268 -18.211 1.00 79.50 197 LYS A C 1
ATOM 1561 O O . LYS A 1 197 ? 8.399 5.796 -17.559 1.00 79.50 197 LYS A O 1
ATOM 1566 N N . GLN A 1 198 ? 9.725 7.527 -18.065 1.00 81.25 198 GLN A N 1
ATOM 1567 C CA . GLN A 1 198 ? 9.177 8.417 -17.042 1.00 81.25 198 GLN A CA 1
ATOM 1568 C C . GLN A 1 198 ? 7.675 8.682 -17.233 1.00 81.25 198 GLN A C 1
ATOM 1570 O O . GLN A 1 198 ? 6.932 8.740 -16.257 1.00 81.25 198 GLN A O 1
ATOM 1575 N N . ASN A 1 199 ? 7.173 8.778 -18.469 1.00 73.12 199 ASN A N 1
ATOM 1576 C CA . ASN A 1 199 ? 5.728 8.893 -18.710 1.00 73.12 199 ASN A CA 1
ATOM 1577 C C . ASN A 1 199 ? 4.956 7.652 -18.231 1.00 73.12 199 ASN A C 1
ATOM 1579 O O . ASN A 1 199 ? 3.893 7.793 -17.626 1.00 73.12 199 ASN A O 1
ATOM 1583 N N . ALA A 1 200 ? 5.483 6.451 -18.484 1.00 70.50 200 ALA A N 1
ATOM 1584 C CA . ALA A 1 200 ? 4.866 5.198 -18.054 1.00 70.50 200 ALA A CA 1
ATOM 1585 C C . ALA A 1 200 ? 4.886 5.045 -16.524 1.00 70.50 200 ALA A C 1
ATOM 1587 O O . ALA A 1 200 ? 3.851 4.736 -15.933 1.00 70.50 200 ALA A O 1
ATOM 1588 N N . ILE A 1 201 ? 6.022 5.342 -15.882 1.00 76.56 201 ILE A N 1
ATOM 1589 C CA . ILE A 1 201 ? 6.160 5.344 -14.416 1.00 76.56 201 ILE A CA 1
ATOM 1590 C C . ILE A 1 201 ? 5.140 6.300 -13.797 1.00 76.56 201 ILE A C 1
ATOM 1592 O O . ILE A 1 201 ? 4.335 5.893 -12.960 1.00 76.56 201 ILE A O 1
ATOM 1596 N N . ASN A 1 202 ? 5.085 7.542 -14.285 1.00 79.12 202 ASN A N 1
ATOM 1597 C CA . ASN A 1 202 ? 4.114 8.526 -13.817 1.00 79.12 202 ASN A CA 1
ATOM 1598 C C . ASN A 1 202 ? 2.667 8.055 -14.015 1.00 79.12 202 ASN A C 1
ATOM 1600 O O . ASN A 1 202 ? 1.821 8.311 -13.164 1.00 79.12 202 ASN A O 1
ATOM 1604 N N . ALA A 1 203 ? 2.345 7.372 -15.116 1.00 70.62 203 ALA A N 1
ATOM 1605 C CA . ALA A 1 203 ? 1.001 6.840 -15.335 1.00 70.62 203 ALA A CA 1
ATOM 1606 C C . ALA A 1 203 ? 0.627 5.759 -14.304 1.00 70.62 203 ALA A C 1
ATOM 1608 O O . ALA A 1 203 ? -0.495 5.775 -13.794 1.00 70.62 203 ALA A O 1
ATOM 1609 N N . ILE A 1 204 ? 1.563 4.865 -13.962 1.00 73.50 204 ILE A N 1
ATOM 1610 C CA . ILE A 1 204 ? 1.370 3.825 -12.940 1.00 73.50 204 ILE A CA 1
ATOM 1611 C C . ILE A 1 204 ? 1.201 4.459 -11.556 1.00 73.50 204 ILE A C 1
ATOM 1613 O O . ILE A 1 204 ? 0.227 4.160 -10.865 1.00 73.50 204 ILE A O 1
ATOM 1617 N N . LEU A 1 205 ? 2.091 5.378 -11.170 1.00 80.50 205 LEU A N 1
ATOM 1618 C CA . LEU A 1 205 ? 2.018 6.058 -9.872 1.00 80.50 205 LEU A CA 1
ATOM 1619 C C . LEU A 1 205 ? 0.721 6.868 -9.731 1.00 80.50 205 LEU A C 1
ATOM 1621 O O . LEU A 1 205 ? 0.024 6.740 -8.729 1.00 80.50 205 LEU A O 1
ATOM 1625 N N . ASN A 1 206 ? 0.311 7.598 -10.773 1.00 77.56 206 ASN A N 1
ATOM 1626 C CA . ASN A 1 206 ? -0.969 8.311 -10.776 1.00 77.56 206 ASN A CA 1
ATOM 1627 C C . ASN A 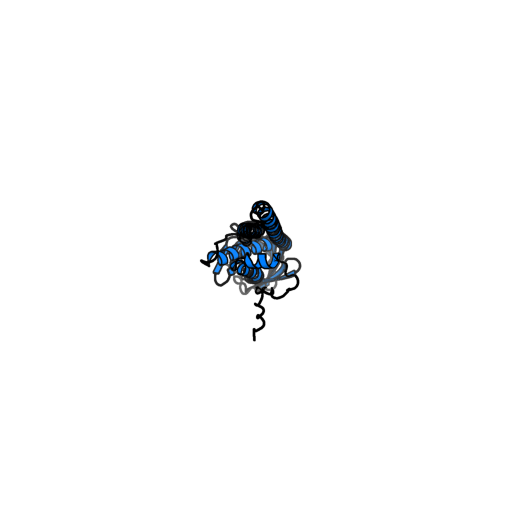1 206 ? -2.176 7.362 -10.685 1.00 77.56 206 ASN A C 1
ATOM 1629 O O . ASN A 1 206 ? -3.204 7.722 -10.111 1.00 77.56 206 ASN A O 1
ATOM 1633 N N . ALA A 1 207 ? -2.102 6.160 -11.264 1.00 70.38 207 ALA A N 1
ATOM 1634 C CA . ALA A 1 207 ? -3.163 5.166 -11.117 1.00 70.38 207 ALA A CA 1
ATOM 1635 C C . ALA A 1 207 ? -3.268 4.677 -9.663 1.00 70.38 207 ALA A C 1
ATOM 1637 O O . ALA A 1 207 ? -4.377 4.593 -9.133 1.00 70.38 207 ALA A O 1
ATOM 1638 N N . LEU A 1 208 ? -2.134 4.437 -8.998 1.00 72.62 208 LEU A N 1
ATOM 1639 C CA . LEU A 1 208 ? -2.084 4.070 -7.579 1.00 72.62 208 LEU A CA 1
ATOM 1640 C C . LEU A 1 208 ? -2.581 5.201 -6.667 1.00 72.62 208 LEU A C 1
ATOM 1642 O O . LEU A 1 208 ? -3.346 4.953 -5.732 1.00 72.62 208 LEU A O 1
ATOM 1646 N N . ASP A 1 209 ? -2.236 6.449 -6.972 1.00 75.81 209 ASP A N 1
ATOM 1647 C CA . ASP A 1 209 ? -2.745 7.614 -6.244 1.00 75.81 209 ASP A CA 1
ATOM 1648 C C . ASP A 1 209 ? -4.264 7.778 -6.443 1.00 75.81 209 ASP A C 1
ATOM 1650 O O . ASP A 1 209 ? -5.001 8.056 -5.496 1.00 75.81 209 ASP A O 1
ATOM 1654 N N . ASN A 1 210 ? -4.782 7.518 -7.648 1.00 70.00 210 ASN A N 1
ATOM 1655 C CA . ASN A 1 210 ? -6.226 7.524 -7.901 1.00 70.00 210 ASN A CA 1
ATOM 1656 C C . ASN A 1 210 ? -6.960 6.408 -7.146 1.00 70.00 210 ASN A C 1
ATOM 1658 O O . ASN A 1 210 ? -8.035 6.657 -6.596 1.00 70.00 210 ASN A O 1
ATOM 1662 N N . ILE A 1 211 ? -6.385 5.202 -7.079 1.00 67.00 211 ILE A N 1
ATOM 1663 C CA . ILE A 1 211 ? -6.902 4.119 -6.229 1.00 67.00 211 ILE A CA 1
ATOM 1664 C C . ILE A 1 211 ? -6.920 4.589 -4.773 1.00 67.00 211 ILE A C 1
ATOM 1666 O O . ILE A 1 211 ? -7.932 4.438 -4.091 1.00 67.00 211 ILE A O 1
ATOM 1670 N N . THR A 1 212 ? -5.857 5.254 -4.321 1.00 67.12 212 THR A N 1
ATOM 1671 C CA . THR A 1 212 ? -5.769 5.783 -2.957 1.00 67.12 212 THR A CA 1
ATOM 1672 C C . THR A 1 212 ? -6.910 6.750 -2.638 1.00 67.12 212 THR A C 1
ATOM 1674 O O . THR A 1 212 ? -7.541 6.651 -1.584 1.00 67.12 212 THR A O 1
ATOM 1677 N N . VAL A 1 213 ? -7.244 7.635 -3.579 1.00 68.88 213 VAL A N 1
ATOM 1678 C CA . VAL A 1 213 ? -8.369 8.574 -3.453 1.00 68.88 213 VAL A CA 1
ATOM 1679 C C . VAL A 1 213 ? -9.725 7.859 -3.475 1.00 68.88 213 VAL A C 1
ATOM 1681 O O . VAL A 1 213 ? -10.622 8.219 -2.713 1.00 68.88 213 VAL A O 1
ATOM 1684 N N . GLN A 1 214 ? -9.905 6.844 -4.322 1.00 65.94 214 GLN A N 1
ATOM 1685 C CA . GLN A 1 214 ? -11.169 6.099 -4.408 1.00 65.94 214 GLN A CA 1
ATOM 1686 C C . GLN A 1 214 ? -11.435 5.240 -3.166 1.00 65.94 214 GLN A C 1
ATOM 1688 O O . GLN A 1 214 ? -12.584 5.091 -2.744 1.00 65.94 214 GLN A O 1
ATOM 1693 N N . LEU A 1 215 ? -10.374 4.716 -2.554 1.00 67.06 215 LEU A N 1
ATOM 1694 C CA . LEU A 1 215 ? -10.414 3.871 -1.361 1.00 67.06 215 LEU A CA 1
ATOM 1695 C C . LEU A 1 215 ? -10.333 4.674 -0.048 1.00 67.06 215 LEU A C 1
ATOM 1697 O O . LEU A 1 215 ? -10.056 4.122 1.016 1.00 67.06 215 LEU A O 1
ATOM 1701 N N . ASN A 1 216 ? -10.561 5.986 -0.108 1.00 66.88 216 ASN A N 1
ATOM 1702 C CA . ASN A 1 216 ? -10.272 6.892 0.998 1.00 66.88 216 ASN A CA 1
ATOM 1703 C C . ASN A 1 216 ? -11.249 6.738 2.184 1.00 66.88 216 ASN A C 1
ATOM 1705 O O . ASN A 1 216 ? -10.850 6.857 3.340 1.00 66.88 216 ASN A O 1
ATOM 1709 N N . LEU A 1 217 ? -12.519 6.410 1.930 1.00 69.69 217 LEU A N 1
ATOM 1710 C CA . LEU A 1 217 ? -13.514 6.289 2.996 1.00 69.69 217 LEU A CA 1
ATOM 1711 C C . LEU A 1 217 ? -13.919 4.836 3.247 1.00 69.69 217 LEU A C 1
ATOM 1713 O O . LEU A 1 217 ? -14.560 4.204 2.402 1.00 69.69 217 LEU A O 1
ATOM 1717 N N . LEU A 1 218 ? -13.651 4.371 4.466 1.00 76.75 218 LEU A N 1
ATOM 1718 C CA . LEU A 1 218 ? -14.213 3.144 5.013 1.00 76.75 218 LEU A CA 1
ATOM 1719 C C . LEU A 1 218 ? -15.303 3.500 6.031 1.00 76.75 218 LEU A C 1
ATOM 1721 O O . LEU A 1 218 ? -15.077 4.267 6.969 1.00 76.75 218 LEU A O 1
ATOM 1725 N N . SER A 1 219 ? -16.505 2.954 5.842 1.00 81.88 219 SER A N 1
ATOM 172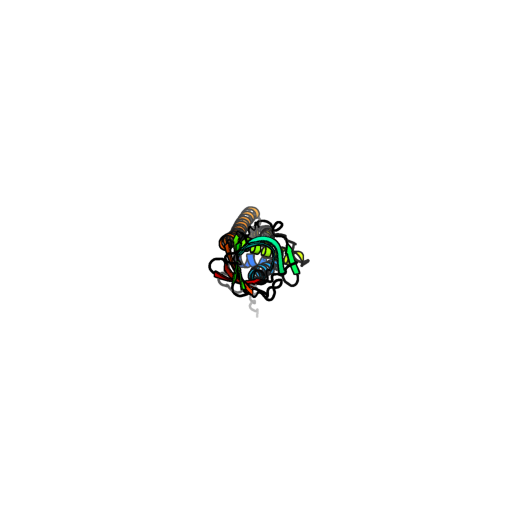6 C CA . SER A 1 219 ? -17.618 3.124 6.781 1.00 81.88 219 SER A CA 1
ATOM 1727 C C . SER A 1 219 ? -18.111 1.766 7.242 1.00 81.88 219 SER A C 1
ATOM 1729 O O . SER A 1 219 ? -18.679 1.017 6.452 1.00 81.88 219 SER A O 1
ATOM 1731 N N . LEU A 1 220 ? -17.952 1.492 8.531 1.00 84.81 220 LEU A N 1
ATOM 1732 C CA . LEU A 1 220 ? -18.258 0.227 9.180 1.00 84.81 220 LEU A CA 1
ATOM 1733 C C . LEU A 1 220 ? -19.358 0.373 10.234 1.00 84.81 220 LEU A C 1
ATOM 1735 O O . LEU A 1 220 ? -19.557 1.422 10.852 1.00 84.81 220 LEU A O 1
ATOM 1739 N N . ARG A 1 221 ? -20.051 -0.736 10.461 1.00 88.19 221 ARG A N 1
ATOM 1740 C CA . ARG A 1 221 ? -20.940 -1.009 11.585 1.00 88.19 221 ARG A CA 1
ATOM 1741 C C . ARG A 1 221 ? -20.597 -2.371 12.139 1.00 88.19 221 ARG A C 1
ATOM 1743 O O . ARG A 1 221 ? -20.381 -3.306 11.374 1.00 88.19 221 ARG A O 1
ATOM 1750 N N . GLY A 1 222 ? -20.547 -2.468 13.454 1.00 89.44 222 GLY A N 1
ATOM 1751 C CA . GLY A 1 222 ? -20.135 -3.682 14.146 1.00 89.44 222 GLY A CA 1
ATOM 1752 C C . GLY A 1 222 ? -21.297 -4.299 14.895 1.00 89.44 222 GLY A C 1
ATOM 1753 O O . GLY A 1 222 ? -22.156 -3.581 15.411 1.00 89.44 222 GLY A O 1
ATOM 1754 N N . MET A 1 223 ? -21.312 -5.621 14.996 1.00 90.31 223 MET A N 1
ATOM 1755 C CA . MET A 1 223 ? -22.145 -6.301 15.980 1.00 90.31 223 MET A CA 1
ATOM 1756 C C . MET A 1 223 ? -21.385 -7.447 16.632 1.00 90.31 223 MET A C 1
ATOM 1758 O O . MET A 1 223 ? -20.640 -8.161 15.962 1.00 90.31 223 MET A O 1
ATOM 1762 N N . SER A 1 224 ? -21.617 -7.650 17.922 1.00 89.69 224 SER A N 1
ATOM 1763 C CA . SER A 1 224 ? -21.030 -8.753 18.670 1.00 89.69 224 SER A CA 1
ATOM 1764 C C . SER A 1 224 ? -21.961 -9.221 19.789 1.00 89.69 224 SER A C 1
ATOM 1766 O O . SER A 1 224 ? -22.430 -8.389 20.570 1.00 89.69 224 SER A O 1
ATOM 1768 N N . PRO A 1 225 ? -22.204 -10.533 19.931 1.00 86.56 225 PRO A N 1
ATOM 1769 C CA . PRO A 1 225 ? -22.901 -11.074 21.092 1.00 86.56 225 PRO A CA 1
ATOM 1770 C C . PRO A 1 225 ? -22.105 -10.843 22.383 1.00 86.56 225 PRO A C 1
ATOM 1772 O O . PRO A 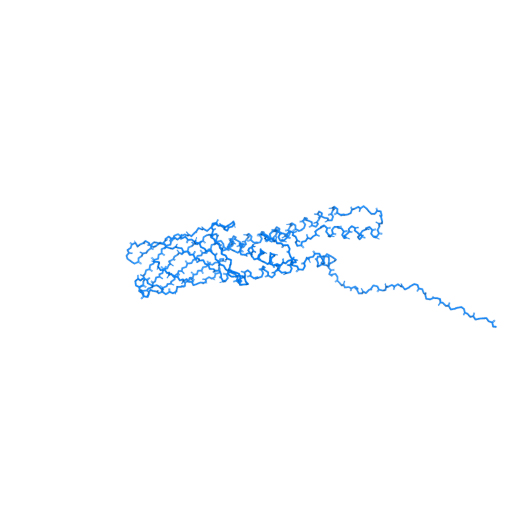1 225 ? -20.879 -10.993 22.402 1.00 86.56 225 PRO A O 1
ATOM 1775 N N . ILE A 1 226 ? -22.810 -10.517 23.463 1.00 82.00 226 ILE A N 1
ATOM 1776 C CA . ILE A 1 226 ? -22.263 -10.416 24.818 1.00 82.00 226 ILE A CA 1
ATOM 1777 C C . ILE A 1 226 ? -22.465 -11.773 25.496 1.00 82.00 226 ILE A C 1
ATOM 1779 O O . ILE A 1 226 ? -23.581 -12.292 25.541 1.00 82.00 226 ILE A O 1
ATOM 1783 N N . VAL A 1 227 ? -21.379 -12.368 25.989 1.00 76.94 227 VAL A N 1
ATOM 1784 C CA . VAL A 1 227 ? -21.392 -13.696 26.629 1.00 76.94 227 VAL A CA 1
ATOM 1785 C C . VAL A 1 227 ? -21.486 -13.552 28.139 1.00 76.94 227 VAL A C 1
ATOM 1787 O O . VAL A 1 227 ? -22.240 -14.266 28.798 1.00 76.94 227 VAL A O 1
ATOM 1790 N N . THR A 1 228 ? -20.720 -12.610 28.683 1.00 70.06 228 THR A N 1
ATOM 1791 C CA . THR A 1 228 ? -20.708 -12.238 30.098 1.00 70.06 228 THR A CA 1
ATOM 1792 C C . THR A 1 228 ? -20.547 -10.721 30.209 1.00 70.06 228 THR A C 1
ATOM 1794 O O . THR A 1 228 ? -20.196 -10.064 29.233 1.00 70.06 228 THR A O 1
ATOM 1797 N N . ASP A 1 229 ? -20.699 -10.156 31.410 1.00 66.50 229 ASP A N 1
ATOM 1798 C CA . ASP A 1 229 ? -20.439 -8.727 31.679 1.00 66.50 229 ASP A CA 1
ATOM 1799 C C . ASP A 1 229 ? -18.998 -8.277 31.337 1.00 66.50 229 ASP A C 1
ATOM 1801 O O . ASP A 1 229 ? -18.660 -7.092 31.439 1.00 66.50 229 ASP A O 1
ATOM 1805 N N . ARG A 1 230 ? -18.103 -9.220 31.012 1.00 64.25 230 ARG A N 1
ATOM 1806 C CA . ARG A 1 230 ? -16.688 -8.968 30.719 1.00 64.25 230 ARG A CA 1
ATOM 1807 C C . ARG A 1 230 ? -16.212 -9.526 29.380 1.00 64.25 230 ARG A C 1
ATOM 1809 O O . ARG A 1 230 ? -15.171 -9.065 28.924 1.00 64.25 230 ARG A O 1
ATOM 1816 N N . ASP A 1 231 ? -16.972 -10.426 28.755 1.00 68.62 231 ASP A N 1
ATOM 1817 C CA . ASP A 1 231 ? -16.557 -11.146 27.552 1.00 68.62 231 ASP A CA 1
ATOM 1818 C C . ASP A 1 231 ? -17.568 -10.993 26.416 1.00 68.62 231 ASP A C 1
ATOM 1820 O O . ASP A 1 231 ? -18.778 -11.196 26.575 1.00 68.62 231 ASP A O 1
ATOM 1824 N N . MET A 1 232 ? -17.037 -10.703 25.234 1.00 74.06 232 MET A N 1
ATOM 1825 C CA . MET A 1 232 ? -17.776 -10.649 23.981 1.00 74.06 232 MET A CA 1
ATOM 1826 C C . MET A 1 232 ? -17.323 -11.802 23.084 1.00 74.06 232 MET A C 1
ATOM 1828 O O . MET A 1 232 ? -16.151 -12.179 23.084 1.00 74.06 232 MET A O 1
ATOM 1832 N N . HIS A 1 233 ? -18.246 -12.386 22.320 1.00 81.75 233 HIS A N 1
ATOM 1833 C CA . HIS A 1 233 ? -17.857 -13.297 21.242 1.00 81.75 233 HIS A CA 1
ATOM 1834 C C . HIS A 1 233 ? -17.142 -12.522 20.123 1.00 81.75 233 HIS A C 1
ATOM 1836 O O . HIS A 1 233 ? -17.245 -11.299 20.069 1.00 81.75 233 HIS A O 1
ATOM 1842 N N . PRO A 1 234 ? -16.434 -13.201 19.204 1.00 87.31 234 PRO A N 1
ATOM 1843 C CA . PRO A 1 234 ? -16.022 -12.567 17.960 1.00 87.31 234 PRO A CA 1
ATOM 1844 C C . PRO A 1 234 ? -17.225 -11.906 17.273 1.00 87.31 234 PRO A C 1
ATOM 1846 O O . PRO A 1 234 ? -18.294 -12.512 17.127 1.00 87.31 234 PRO A O 1
ATOM 1849 N N . GLY A 1 235 ? -17.051 -10.643 16.910 1.00 87.44 235 GLY A N 1
ATOM 1850 C CA . GLY A 1 235 ? -18.042 -9.823 16.241 1.00 87.44 235 GLY A CA 1
ATOM 1851 C C . GLY A 1 235 ? -17.796 -9.732 14.743 1.00 87.44 235 GLY A C 1
ATOM 1852 O O . GLY A 1 235 ? -16.777 -10.190 14.229 1.00 87.44 235 GLY A O 1
ATOM 1853 N N . ARG A 1 236 ? -18.747 -9.117 14.039 1.00 90.69 236 ARG A N 1
ATOM 1854 C CA . ARG A 1 236 ? -18.655 -8.863 12.599 1.00 90.69 236 ARG A CA 1
ATOM 1855 C C . ARG A 1 236 ? -18.777 -7.389 12.278 1.00 90.69 236 ARG A C 1
ATOM 1857 O O . ARG A 1 236 ? -19.630 -6.697 12.837 1.00 90.69 236 ARG A O 1
ATOM 1864 N N . TRP A 1 237 ? -17.972 -6.960 11.320 1.00 88.00 237 TRP A N 1
ATOM 1865 C CA . TRP A 1 237 ? -18.082 -5.693 10.625 1.00 88.00 237 TRP A CA 1
ATOM 1866 C C . TRP A 1 237 ? -18.921 -5.840 9.360 1.00 88.00 237 TRP A C 1
ATOM 1868 O O . TRP A 1 237 ? -18.781 -6.792 8.594 1.00 88.00 237 TRP A O 1
ATOM 1878 N N . PHE A 1 238 ? -19.754 -4.838 9.116 1.00 87.81 238 PHE A N 1
ATOM 1879 C CA . PHE A 1 238 ? -20.510 -4.647 7.889 1.00 87.81 238 PHE A CA 1
ATOM 1880 C C . PHE A 1 238 ? -20.333 -3.209 7.442 1.00 87.81 238 PHE A C 1
ATOM 1882 O O . PHE A 1 238 ? -20.430 -2.292 8.257 1.00 87.81 238 PHE A O 1
ATOM 1889 N N . GLY A 1 239 ? -20.114 -2.980 6.158 1.00 84.06 239 GLY A N 1
ATOM 1890 C CA . GLY A 1 239 ? -19.836 -1.632 5.714 1.00 84.06 239 GLY A CA 1
ATOM 1891 C C . GLY A 1 239 ? -19.772 -1.458 4.219 1.00 84.06 239 GLY A C 1
ATOM 1892 O O . GLY A 1 239 ? -20.193 -2.315 3.442 1.00 84.06 239 GLY A O 1
ATOM 1893 N N . SER A 1 240 ? -19.230 -0.310 3.844 1.00 77.25 240 SER A N 1
ATOM 1894 C CA . SER A 1 240 ? -18.930 0.020 2.464 1.00 77.25 240 SER A CA 1
ATOM 1895 C C . SER A 1 240 ? -17.501 0.516 2.327 1.00 77.25 240 SER A C 1
ATOM 1897 O O . SER A 1 240 ? -17.062 1.351 3.125 1.00 77.25 240 SER A O 1
ATOM 1899 N N . LEU A 1 241 ? -16.840 0.060 1.270 1.00 71.81 241 LEU A N 1
ATOM 1900 C CA . LEU A 1 241 ? -15.527 0.506 0.824 1.00 71.81 241 LEU A CA 1
ATOM 1901 C C . LEU A 1 241 ? -15.611 0.752 -0.683 1.00 71.81 241 LEU A C 1
ATOM 1903 O O . LEU A 1 241 ? -16.126 -0.098 -1.404 1.00 71.81 241 LEU A O 1
ATOM 1907 N N . ALA A 1 242 ? -15.153 1.913 -1.160 1.00 66.00 242 ALA A N 1
ATOM 1908 C CA . ALA A 1 242 ? -15.139 2.246 -2.594 1.00 66.00 242 ALA A CA 1
ATOM 1909 C C . ALA A 1 242 ? -16.508 2.143 -3.308 1.00 66.00 242 ALA A C 1
ATOM 1911 O O . ALA A 1 242 ? -16.583 1.908 -4.511 1.00 66.00 242 ALA A O 1
ATOM 1912 N N . GLY A 1 243 ? -17.615 2.267 -2.567 1.00 66.31 243 GLY A N 1
ATOM 1913 C CA . GLY A 1 243 ? -18.970 2.048 -3.092 1.00 66.31 243 GLY A CA 1
ATOM 1914 C C . GLY A 1 243 ? -19.395 0.575 -3.214 1.00 66.31 243 GLY A C 1
ATOM 1915 O O . GLY A 1 243 ? -20.535 0.316 -3.594 1.00 66.31 243 GLY A O 1
ATOM 1916 N N . GLY A 1 244 ? -18.524 -0.375 -2.863 1.00 68.38 244 GLY A N 1
ATOM 1917 C CA . GLY A 1 244 ? -18.829 -1.799 -2.716 1.00 68.38 244 GLY A CA 1
ATOM 1918 C C . GLY A 1 244 ? -19.204 -2.187 -1.283 1.00 68.38 244 GLY A C 1
ATOM 1919 O O . GLY A 1 244 ? -19.020 -1.409 -0.345 1.00 68.38 244 GLY A O 1
ATOM 1920 N N . ASN A 1 245 ? -19.734 -3.401 -1.113 1.00 80.31 245 ASN A N 1
ATOM 1921 C CA . ASN A 1 245 ? -20.009 -3.974 0.207 1.00 80.31 245 ASN A CA 1
ATOM 1922 C C . ASN A 1 245 ? -18.712 -4.503 0.826 1.00 80.31 245 ASN A C 1
ATOM 1924 O O . ASN A 1 245 ? -17.951 -5.193 0.156 1.00 80.31 245 ASN A O 1
ATOM 1928 N N . PHE A 1 246 ? -18.512 -4.229 2.111 1.00 79.31 246 PHE A N 1
ATOM 1929 C CA . PHE A 1 246 ? -17.394 -4.741 2.896 1.00 79.31 246 PHE A CA 1
ATOM 1930 C C . PHE A 1 246 ? -17.913 -5.546 4.090 1.00 79.31 246 PHE A C 1
ATOM 1932 O O . PHE A 1 246 ? -18.880 -5.146 4.750 1.00 79.31 246 PHE A O 1
ATOM 1939 N N . THR A 1 247 ? -17.246 -6.657 4.390 1.00 84.31 247 THR A N 1
ATOM 1940 C CA . THR A 1 247 ? -17.460 -7.442 5.607 1.00 84.31 247 THR A CA 1
ATOM 1941 C C . THR A 1 247 ? -16.123 -7.825 6.209 1.00 84.31 247 THR A C 1
ATOM 1943 O O . THR A 1 247 ? -15.191 -8.119 5.471 1.00 84.31 247 THR A O 1
ATOM 1946 N N . GLY A 1 248 ? -16.058 -7.881 7.531 1.00 83.56 248 GLY A N 1
ATOM 1947 C CA . GLY A 1 248 ? -14.887 -8.369 8.250 1.00 83.56 248 GLY A CA 1
ATOM 1948 C C . GLY A 1 248 ? -15.286 -8.927 9.605 1.00 83.56 248 GLY A C 1
ATOM 1949 O O . GLY A 1 248 ? -16.449 -8.833 10.002 1.00 83.56 248 GLY A O 1
ATOM 1950 N N . ASP A 1 249 ? -14.318 -9.465 10.326 1.00 88.88 249 ASP A N 1
ATOM 1951 C CA . ASP A 1 249 ? -14.505 -9.959 11.685 1.00 88.88 249 ASP A CA 1
ATOM 1952 C C . ASP A 1 249 ? -13.690 -9.110 12.666 1.00 88.88 249 ASP A C 1
ATOM 1954 O O . ASP A 1 249 ? -12.706 -8.469 12.295 1.00 88.88 249 ASP A O 1
ATOM 1958 N N . PHE A 1 250 ? -14.104 -9.082 13.930 1.00 86.56 250 PHE A N 1
ATOM 1959 C CA . PHE A 1 250 ? -13.303 -8.502 15.005 1.00 86.56 250 PHE A CA 1
ATOM 1960 C C . PHE A 1 250 ? -13.391 -9.333 16.269 1.00 86.56 250 PHE A C 1
ATOM 1962 O O . PHE A 1 250 ? -14.371 -10.029 16.521 1.00 86.56 250 PHE A O 1
ATOM 1969 N N . THR A 1 251 ? -12.369 -9.219 17.105 1.00 84.12 251 THR A N 1
ATOM 1970 C CA . THR A 1 251 ? -12.385 -9.781 18.452 1.00 84.12 251 THR A CA 1
ATOM 1971 C C . THR A 1 251 ? -12.096 -8.660 19.433 1.00 84.12 251 THR A C 1
ATOM 1973 O O . THR A 1 251 ? -11.137 -7.916 19.257 1.00 84.12 251 THR A O 1
ATOM 1976 N N . ALA A 1 252 ? -12.936 -8.531 20.457 1.00 74.94 252 ALA A N 1
ATOM 1977 C CA . ALA A 1 252 ? -12.723 -7.587 21.542 1.00 74.94 252 ALA A CA 1
ATOM 1978 C C . ALA A 1 252 ? -12.238 -8.351 22.775 1.00 74.94 252 ALA A C 1
ATOM 1980 O O . ALA A 1 252 ? -12.902 -9.279 23.235 1.00 74.94 252 ALA A O 1
ATOM 1981 N N . ILE A 1 253 ? -11.084 -7.956 23.307 1.00 69.31 253 ILE A N 1
ATOM 1982 C CA . ILE A 1 253 ? -10.532 -8.507 24.545 1.00 69.31 253 ILE A CA 1
ATOM 1983 C C . ILE A 1 253 ? -10.410 -7.353 25.530 1.00 69.31 253 ILE A C 1
ATOM 1985 O O . ILE A 1 253 ? -9.811 -6.325 25.216 1.00 69.31 253 ILE A O 1
ATOM 1989 N N . ARG A 1 254 ? -10.992 -7.513 26.720 1.00 64.50 254 ARG A N 1
ATOM 1990 C CA . ARG A 1 254 ? -10.810 -6.559 27.811 1.00 64.50 254 ARG A CA 1
ATOM 1991 C C . ARG A 1 254 ? -9.517 -6.914 28.563 1.00 64.50 254 ARG A C 1
ATOM 1993 O O . ARG A 1 254 ? -9.448 -8.037 29.062 1.00 64.50 254 ARG A O 1
ATOM 2000 N N . PRO A 1 255 ? -8.517 -6.017 28.631 1.00 56.16 255 PRO A N 1
ATOM 2001 C CA . PRO A 1 255 ? -7.325 -6.239 29.448 1.00 56.16 255 PRO A CA 1
ATOM 2002 C C . PRO A 1 255 ? -7.634 -6.236 30.953 1.00 56.16 255 PRO A C 1
ATOM 2004 O O . PRO A 1 255 ? -8.640 -5.608 31.370 1.00 56.16 255 PRO A O 1
#

Secondary structure (DSSP, 8-state):
--PPPPPPPPP-------------HHHHHHHHHS-HHHHHHHHHHHTHHHHHHH-EEEEEEEEEEEETTEEEEEEEEEEEEEEETTEEEEE-TTTSTT---EEPPEEEEEETTEEEEEEEEEES-HHHHHHHHHHHHHHHHHHH-TTS---SSHHHHHHHHS-HHHHHHHHHHHHHHH-TTPPP-HHHHHHHHHHHHHHHHHHHHHHHHHHHHHT-EEEEEEEEEB-SSS-BPPEEEEEEETTEEEEEEE-----

Sequence (255 aa):
MLKPAERMPGPFVPTLPGRHEGRDLVDDLIDEYIPPWAQQMIVVLGDVSDIVDDMRVYHTVFLIPMGNNEYYGTQSWDIVEFDYRGNVVSDSPQNILGFTVHPEDFTSREICGTFYIDRHRIENVVGGLVRWAIEAMVTIVSCSSSDMPCYYSLEEALEDIIDCDSIAVAIEDLVWSIWEDAPSVYSPVFSACNSQKQNAINAILNALDNITVQLNLLSLRGMSPIVTDRDMHPGRWFGSLAGGNFTGDFTAIRP